Protein AF-A0AAW0NBJ7-F1 (afdb_monomer_lite)

pLDDT: mean 76.73, std 24.18, range [29.16, 98.75]

Radius of gyration: 29.72 Å; chains: 1; bounding box: 75×83×68 Å

InterPro domains:
  IPR009060 UBA-like superfamily [SSF46934] (3-45)
  IPR015940 Ubiquitin-associated domain [PF00627] (4-41)
  IPR015940 Ubiquitin-associated domain [PS50030] (2-44)
  IPR015940 Ubiquitin-associated domain [SM00165] (5-43)
  IPR033382 Ubiquitin-specific peptidase 24, UBA domain [cd14286] (6-42)

Sequence (312 aa):
METEEEQHITTLLCMGFPDPDVIRKALRLAKNDINEAVALLTNESPGLGYGYEPMESGPAPNPNQSGDGENSGRSGGTGGFDPPPAYHDVVDSERNNDENGNCSGGSMEFPTTNLYELESRVFTDHWSIPYKREESLGKCLIASTCLARHGLADADENCKRFMDRCMPEAFKKLLTSSAVHKWGTEIHEGIYNMLMLLVELVAERVKQDPVPVNLMAVLTMAFNPDNEYHFKNRMKSCQRNWAEVFGEEANMFAVSPSNTYQKEPHGWLVDLVNRFGELGGLSAIQAKLNGEKLRLLVCLLWSSLLGSVPNT

Foldseek 3Di:
DDDLLNVLLVVVVVVPPPDSVLLSVLCVVVVNDSVSSVVVVPPDDDDDDPDDDDDDDDDDDDDDDDDDDDDDDDDDDDDDDDDPDDPVVVPVVPPDPDVDDDPPDDPLDAPLVLLVVLCVQLPDPNHDHDQACPHSLNSLLVSLLSCLLVVNQVVHPSSVCCLQPRVLSRLCCCWAPPCLLVDDPVVLVSNLVSLLSLLSNQLSNLLDPPHSVSSVVSVLSSLQCPTPSNVNCQQDAAPDDCCVVQPDPVRAQDFFDPDPPDNGRSRSSSNSRRSSVSSVSVVSVVVVVVPPPPVPVVVVSCVNRDPDDPDD

Structure (mmCIF, N/CA/C/O backbone):
data_AF-A0AAW0NBJ7-F1
#
_entry.id   AF-A0AAW0NBJ7-F1
#
loop_
_atom_site.group_PDB
_atom_site.id
_atom_site.type_symbol
_atom_site.label_atom_id
_atom_site.label_alt_id
_atom_site.label_comp_id
_atom_site.label_asym_id
_atom_site.label_entity_id
_atom_site.label_seq_id
_atom_site.pdbx_PDB_ins_code
_atom_site.Cartn_x
_atom_site.Cartn_y
_atom_site.Cartn_z
_atom_site.occupancy
_atom_site.B_iso_or_equiv
_atom_site.auth_seq_id
_atom_site.auth_comp_id
_atom_site.auth_asym_id
_atom_site.auth_atom_id
_atom_site.pdbx_PDB_model_num
ATOM 1 N N . MET A 1 1 ? -45.568 18.706 -22.288 1.00 47.38 1 MET A N 1
ATOM 2 C CA . MET A 1 1 ? -44.453 18.298 -23.160 1.00 47.38 1 MET A CA 1
ATOM 3 C C . MET A 1 1 ? -43.406 19.356 -22.888 1.00 47.38 1 MET A C 1
ATOM 5 O O . MET A 1 1 ? -43.591 20.467 -23.362 1.00 47.38 1 MET A O 1
ATOM 9 N N . GLU A 1 2 ? -42.494 19.092 -21.950 1.00 53.12 2 GLU A N 1
ATOM 10 C CA . GLU A 1 2 ? -41.469 20.076 -21.558 1.00 53.12 2 GLU A CA 1
ATOM 11 C C . GLU A 1 2 ? -40.594 20.368 -22.772 1.00 53.12 2 GLU A C 1
ATOM 13 O O . GLU A 1 2 ? -40.219 19.449 -23.507 1.00 53.12 2 GLU A O 1
ATOM 18 N N . THR A 1 3 ? -40.350 21.647 -23.034 1.00 73.25 3 THR A N 1
ATOM 19 C CA . THR A 1 3 ? -39.504 22.067 -24.151 1.00 73.25 3 THR A CA 1
ATOM 20 C C . THR A 1 3 ? -38.038 21.799 -23.803 1.00 73.25 3 THR A C 1
ATOM 22 O O . THR A 1 3 ? -37.659 21.788 -22.634 1.00 73.25 3 THR A O 1
ATOM 25 N N . GLU A 1 4 ? -37.185 21.580 -24.807 1.00 76.00 4 GLU A N 1
ATOM 26 C CA . GLU A 1 4 ? -35.741 21.357 -24.591 1.00 76.00 4 GLU A CA 1
ATOM 27 C C . GLU A 1 4 ? -35.096 22.494 -23.767 1.00 76.00 4 GLU A C 1
ATOM 29 O O . GLU A 1 4 ? -34.202 22.254 -22.960 1.00 76.00 4 GLU A O 1
ATOM 34 N N . GLU A 1 5 ? -35.617 23.720 -23.893 1.00 78.06 5 GLU A N 1
ATOM 35 C CA . GLU A 1 5 ? -35.228 24.887 -23.090 1.00 78.06 5 GLU A CA 1
ATOM 36 C C . GLU A 1 5 ? -35.503 24.683 -21.582 1.00 78.06 5 GLU A C 1
ATOM 38 O O . GLU A 1 5 ? -34.643 24.978 -20.755 1.00 78.06 5 GLU A O 1
ATOM 43 N N . GLU A 1 6 ? -36.649 24.111 -21.194 1.00 83.06 6 GLU A N 1
ATOM 44 C CA . GLU A 1 6 ? -36.995 23.842 -19.784 1.00 83.06 6 GLU A CA 1
ATOM 45 C C . GLU A 1 6 ? -36.104 22.763 -19.147 1.00 83.06 6 GLU A C 1
ATOM 47 O O . GLU A 1 6 ? -35.734 22.864 -17.970 1.00 83.06 6 GLU A O 1
ATOM 52 N N . GLN A 1 7 ? -35.682 21.770 -19.935 1.00 84.44 7 GLN A N 1
ATOM 53 C CA . GLN A 1 7 ? -34.727 20.751 -19.484 1.00 84.44 7 GLN A CA 1
ATOM 54 C C . GLN A 1 7 ? -33.338 21.352 -19.239 1.00 84.44 7 GLN A C 1
ATOM 56 O O . GLN A 1 7 ? -32.670 21.009 -18.257 1.00 84.44 7 GLN A O 1
ATOM 61 N N . HIS A 1 8 ? -32.904 22.283 -20.090 1.00 88.50 8 HIS A N 1
ATOM 62 C CA . HIS A 1 8 ? -31.629 22.982 -19.923 1.00 88.50 8 HIS A CA 1
ATOM 63 C C . HIS A 1 8 ? -31.649 23.947 -18.735 1.00 88.50 8 HIS A C 1
ATOM 65 O O . HIS A 1 8 ? -30.682 23.985 -17.974 1.00 88.50 8 HIS A O 1
ATOM 71 N N . ILE A 1 9 ? -32.765 24.645 -18.497 1.00 87.69 9 ILE A N 1
ATOM 72 C CA . ILE A 1 9 ? -32.935 25.494 -17.307 1.00 87.69 9 ILE A CA 1
ATOM 73 C C . ILE A 1 9 ? -32.819 24.659 -16.028 1.00 87.69 9 ILE A C 1
ATOM 75 O O . ILE A 1 9 ? -32.053 25.014 -15.136 1.00 87.69 9 ILE A O 1
ATOM 79 N N . THR A 1 10 ? -33.527 23.528 -15.952 1.00 86.69 10 THR A N 1
ATOM 80 C CA . THR A 1 10 ? -33.463 22.622 -14.791 1.00 86.69 10 THR A CA 1
ATOM 81 C C . THR A 1 10 ? -32.042 22.112 -14.558 1.00 86.69 10 THR A C 1
ATOM 83 O O . THR A 1 10 ? -31.554 22.112 -13.431 1.00 86.69 10 THR A O 1
ATOM 86 N N . THR A 1 11 ? -31.345 21.742 -15.634 1.00 89.25 11 THR A N 1
ATOM 87 C CA . THR A 1 11 ? -29.958 21.268 -15.566 1.00 89.25 11 THR A CA 1
ATOM 88 C C . THR A 1 11 ? -29.018 22.345 -15.015 1.00 89.25 11 THR A C 1
ATOM 90 O O . THR A 1 11 ? -28.197 22.053 -14.150 1.00 89.25 11 THR A O 1
ATOM 93 N N . LEU A 1 12 ? -29.168 23.600 -15.452 1.00 88.38 12 LEU A N 1
ATOM 94 C CA . LEU A 1 12 ? -28.350 24.724 -14.983 1.00 88.38 12 LEU A CA 1
ATOM 95 C C . LEU A 1 12 ? -28.671 25.126 -13.534 1.00 88.38 12 LEU A C 1
ATOM 97 O O . LEU A 1 12 ? -27.755 25.436 -12.774 1.00 88.38 12 LEU A O 1
ATOM 101 N N . LEU A 1 13 ? -29.933 25.029 -13.105 1.00 87.06 13 LEU A N 1
ATOM 102 C CA . LEU A 1 13 ? -30.301 25.179 -11.691 1.00 87.06 13 LEU A CA 1
ATOM 103 C C . LEU A 1 13 ? -29.622 24.101 -10.827 1.00 87.06 13 LEU A C 1
ATOM 105 O O . LEU A 1 13 ? -29.072 24.408 -9.772 1.00 87.06 13 LEU A O 1
ATOM 109 N N . CYS A 1 14 ? -29.587 22.847 -11.296 1.00 85.19 14 CYS A N 1
ATOM 110 C CA . CYS A 1 14 ? -28.886 21.754 -10.611 1.00 85.19 14 CYS A CA 1
ATOM 111 C C . CYS A 1 14 ? -27.357 21.928 -10.576 1.00 85.19 14 CYS A C 1
ATOM 113 O O . CYS A 1 14 ? -26.715 21.385 -9.681 1.00 85.19 14 CYS A O 1
ATOM 115 N N . MET A 1 15 ? -26.773 22.686 -11.511 1.00 85.12 15 MET A N 1
ATOM 116 C CA . MET A 1 15 ? -25.346 23.043 -11.504 1.00 85.12 15 MET A CA 1
ATOM 117 C C . MET A 1 15 ? -25.007 24.169 -10.512 1.00 85.12 15 MET A C 1
ATOM 119 O O . MET A 1 15 ? -23.829 24.438 -10.290 1.00 85.12 15 MET A O 1
ATOM 123 N N . GLY A 1 16 ? -26.010 24.798 -9.889 1.00 81.69 16 GLY A N 1
ATOM 124 C CA . GLY A 1 16 ? -25.819 25.794 -8.832 1.00 81.69 16 GLY A CA 1
ATOM 125 C C . GLY A 1 16 ? -26.006 27.249 -9.264 1.00 81.69 16 GLY A C 1
ATOM 126 O O . GLY A 1 16 ? -25.749 28.143 -8.461 1.00 81.69 16 GLY A O 1
ATOM 127 N N . PHE A 1 17 ? -26.480 27.516 -10.486 1.00 86.12 17 PHE A N 1
ATOM 128 C CA . PHE A 1 17 ? -26.897 28.865 -10.879 1.00 86.12 17 PHE A CA 1
ATOM 129 C C . PHE A 1 17 ? -28.253 29.178 -10.222 1.00 86.12 17 PHE A C 1
ATOM 131 O O . PHE A 1 17 ? -29.218 28.468 -10.492 1.00 86.12 17 PHE A O 1
ATOM 138 N N . PRO A 1 18 ? -28.367 30.196 -9.348 1.00 75.50 18 PRO A N 1
ATOM 139 C CA . PRO A 1 18 ? -29.548 30.346 -8.495 1.00 75.50 18 PRO A CA 1
ATOM 140 C C . PRO A 1 18 ? -30.731 31.043 -9.182 1.00 75.50 18 PRO A C 1
ATOM 142 O O . PRO A 1 18 ? -31.856 30.935 -8.696 1.00 75.50 18 PRO A O 1
ATOM 145 N N . ASP A 1 19 ? -30.495 31.767 -10.283 1.00 86.94 19 ASP A N 1
ATOM 146 C CA . ASP A 1 19 ? -31.501 32.636 -10.900 1.00 86.94 19 ASP A CA 1
ATOM 147 C C . ASP A 1 19 ? -32.000 32.098 -12.263 1.00 86.94 19 ASP A C 1
ATOM 149 O O . ASP A 1 19 ? -31.273 32.153 -13.264 1.00 86.94 19 ASP A O 1
ATOM 153 N N . PRO A 1 20 ? -33.256 31.616 -12.346 1.00 85.06 20 PRO A N 1
ATOM 154 C CA . PRO A 1 20 ? -33.834 31.092 -13.581 1.00 85.06 20 PRO A CA 1
ATOM 155 C C . PRO A 1 20 ? -34.049 32.158 -14.670 1.00 85.06 20 PRO A C 1
ATOM 157 O O . PRO A 1 20 ? -34.097 31.808 -15.853 1.00 85.06 20 PRO A O 1
ATOM 160 N N . ASP A 1 21 ? -34.171 33.443 -14.323 1.00 87.31 21 ASP A N 1
ATOM 161 C CA . ASP A 1 21 ? -34.314 34.525 -15.303 1.00 87.31 21 ASP A CA 1
ATOM 162 C C . ASP A 1 21 ? -32.978 34.820 -16.000 1.00 87.31 21 ASP A C 1
ATOM 164 O O . ASP A 1 21 ? -32.936 34.998 -17.225 1.00 87.31 21 ASP A O 1
ATOM 168 N N . VAL A 1 22 ? -31.873 34.776 -15.249 1.00 86.31 22 VAL A N 1
ATOM 169 C CA . VAL A 1 22 ? -30.511 34.918 -15.791 1.00 86.31 22 VAL A CA 1
ATOM 170 C C . VAL A 1 22 ? -30.150 33.709 -16.657 1.00 86.31 22 VAL A C 1
ATOM 172 O O . VAL A 1 22 ? -29.653 33.882 -17.772 1.00 86.31 22 VAL A O 1
ATOM 175 N N . ILE A 1 23 ? -30.496 32.496 -16.214 1.00 88.75 23 ILE A N 1
ATOM 176 C CA . ILE A 1 23 ? -30.305 31.259 -16.987 1.00 88.75 23 ILE A CA 1
ATOM 177 C C . ILE A 1 23 ? -31.058 31.317 -18.322 1.00 88.75 23 ILE A C 1
ATOM 179 O O . ILE A 1 23 ? -30.479 31.021 -19.369 1.00 88.75 23 ILE A O 1
ATOM 183 N N . ARG A 1 24 ? -32.324 31.761 -18.327 1.00 88.62 24 ARG A N 1
ATOM 184 C CA . ARG A 1 24 ? -33.096 31.922 -19.574 1.00 88.62 24 ARG A CA 1
ATOM 185 C C . ARG A 1 24 ? -32.473 32.946 -20.513 1.00 88.62 24 ARG A C 1
ATOM 187 O O . ARG A 1 24 ? -32.455 32.744 -21.727 1.00 88.62 24 ARG A O 1
ATOM 194 N N . LYS A 1 25 ? -31.942 34.047 -19.979 1.00 87.06 25 LYS A N 1
ATOM 195 C CA . LYS A 1 25 ? -31.244 35.054 -20.786 1.00 87.06 25 LYS A CA 1
ATOM 196 C C . LYS A 1 25 ? -29.949 34.493 -21.386 1.00 87.06 25 LYS A C 1
ATOM 198 O O . LYS A 1 25 ? -29.709 34.706 -22.574 1.00 87.06 25 LYS A O 1
ATOM 203 N N . ALA A 1 26 ? -29.162 33.751 -20.608 1.00 86.94 26 ALA A N 1
ATOM 204 C CA . ALA A 1 26 ? -27.930 33.114 -21.069 1.00 86.94 26 ALA A CA 1
ATOM 205 C C . ALA A 1 26 ? -28.199 32.050 -22.143 1.00 86.94 26 ALA A C 1
ATOM 207 O O . ALA A 1 26 ? -27.562 32.084 -23.191 1.00 86.94 26 ALA A O 1
ATOM 208 N N . LEU A 1 27 ? -29.203 31.186 -21.955 1.00 88.62 27 LEU A N 1
ATOM 209 C CA . LEU A 1 27 ? -29.608 30.188 -22.954 1.00 88.62 27 LEU A CA 1
ATOM 210 C C . LEU A 1 27 ? -30.101 30.831 -24.255 1.00 88.62 27 LEU A C 1
ATOM 212 O O . LEU A 1 27 ? -29.773 30.352 -25.339 1.00 88.62 27 LEU A O 1
ATOM 216 N N . ARG A 1 28 ? -30.822 31.956 -24.185 1.00 87.38 28 ARG A N 1
ATOM 217 C CA . ARG A 1 28 ? -31.215 32.706 -25.391 1.00 87.38 28 ARG A CA 1
ATOM 218 C C . ARG A 1 28 ? -30.016 33.270 -26.150 1.00 87.38 28 ARG A C 1
ATOM 220 O O . ARG A 1 28 ? -30.012 33.230 -27.378 1.00 87.38 28 ARG A O 1
ATOM 227 N N . LEU A 1 29 ? -29.012 33.790 -25.441 1.00 84.56 29 LEU A N 1
ATOM 228 C CA . LEU A 1 29 ? -27.783 34.311 -26.050 1.00 84.56 29 LEU A CA 1
ATOM 229 C C . LEU A 1 29 ? -26.914 33.186 -26.633 1.00 84.56 29 LEU A C 1
ATOM 231 O O . LEU A 1 29 ? -26.384 33.337 -27.730 1.00 84.56 29 LEU A O 1
ATOM 235 N N . ALA A 1 30 ? -26.864 32.045 -25.948 1.00 85.88 30 ALA A N 1
ATOM 236 C CA . ALA A 1 30 ? -26.160 30.829 -26.348 1.00 85.88 30 ALA A CA 1
ATOM 237 C C . ALA A 1 30 ? -26.929 29.959 -27.364 1.00 85.88 30 ALA A C 1
ATOM 239 O O . ALA A 1 30 ? -26.523 28.838 -27.646 1.00 85.88 30 ALA A O 1
ATOM 240 N N . LYS A 1 31 ? -28.066 30.431 -27.903 1.00 86.81 31 LYS A N 1
ATOM 241 C CA . LYS A 1 31 ? -28.922 29.681 -28.850 1.00 86.81 31 LYS A CA 1
ATOM 242 C C . LYS A 1 31 ? -29.277 28.263 -28.369 1.00 86.81 31 LYS A C 1
ATOM 244 O O . LYS A 1 31 ? -29.335 27.331 -29.167 1.00 86.81 31 LYS A O 1
ATOM 249 N N . ASN A 1 32 ? -29.565 28.137 -27.077 1.00 84.50 32 ASN A N 1
ATOM 250 C CA . ASN A 1 32 ? -29.898 26.896 -26.382 1.00 84.50 32 ASN A CA 1
ATOM 251 C C . ASN A 1 32 ? -28.740 25.878 -26.253 1.00 84.50 32 ASN A C 1
ATOM 253 O O . ASN A 1 32 ? -28.998 24.718 -25.951 1.00 84.50 32 ASN A O 1
ATOM 257 N N . ASP A 1 33 ? -27.476 26.288 -26.432 1.00 88.62 33 ASP A N 1
ATOM 258 C CA . ASP A 1 33 ? -26.305 25.467 -26.083 1.00 88.62 33 ASP A CA 1
ATOM 259 C C . ASP A 1 33 ? -25.964 25.618 -24.590 1.00 88.62 33 ASP A C 1
ATOM 261 O O . ASP A 1 33 ? -25.667 26.714 -24.105 1.00 88.62 33 ASP A O 1
ATOM 265 N N . ILE A 1 34 ? -25.998 24.508 -23.846 1.00 87.94 34 ILE A N 1
ATOM 266 C CA . ILE A 1 34 ? -25.714 24.492 -22.404 1.00 87.94 34 ILE A CA 1
ATOM 267 C C . ILE A 1 34 ? -24.274 24.931 -22.115 1.00 87.94 34 ILE A C 1
ATOM 269 O O . ILE A 1 34 ? -24.056 25.681 -21.169 1.00 87.94 34 ILE A O 1
ATOM 273 N N . ASN A 1 35 ? -23.285 24.494 -22.899 1.00 88.62 35 ASN A N 1
ATOM 274 C CA . ASN A 1 35 ? -21.875 24.758 -22.591 1.00 88.62 35 ASN A CA 1
ATOM 275 C C . ASN A 1 35 ? -21.540 26.241 -22.771 1.00 88.62 35 ASN A C 1
ATOM 277 O O . ASN A 1 35 ? -20.814 26.825 -21.966 1.00 88.62 35 ASN A O 1
ATOM 281 N N . GLU A 1 36 ? -22.105 26.859 -23.807 1.00 86.94 36 GLU A N 1
ATOM 282 C CA . GLU A 1 36 ? -21.939 28.286 -24.071 1.00 86.94 36 GLU A CA 1
ATOM 283 C C . GLU A 1 36 ? -22.745 29.135 -23.072 1.00 86.94 36 GLU A C 1
ATOM 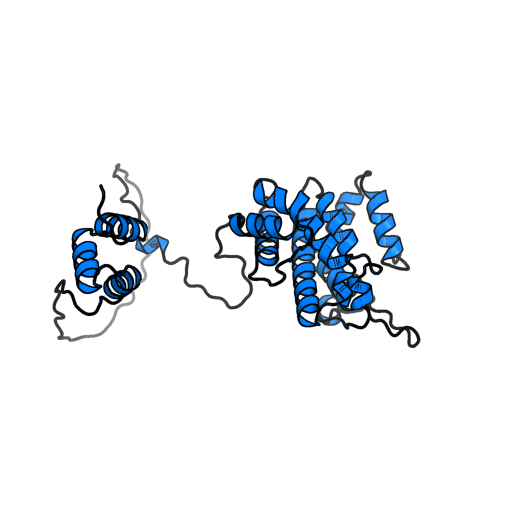285 O O . GLU A 1 36 ? -22.255 30.165 -22.608 1.00 86.94 36 GLU A O 1
ATOM 290 N N . ALA A 1 37 ? -23.918 28.664 -22.630 1.00 86.00 37 ALA A N 1
ATOM 291 C CA . ALA A 1 37 ? -24.667 29.296 -21.543 1.00 86.00 37 ALA A CA 1
ATOM 292 C C . ALA A 1 37 ? -23.909 29.244 -20.206 1.00 86.00 37 ALA A C 1
ATOM 294 O O . ALA A 1 37 ? -23.844 30.260 -19.520 1.00 86.00 37 ALA A O 1
ATOM 295 N N . VAL A 1 38 ? -23.287 28.110 -19.857 1.00 85.25 38 VAL A N 1
ATOM 296 C CA . VAL A 1 38 ? -22.408 28.007 -18.677 1.00 85.25 38 VAL A CA 1
ATOM 297 C C . VAL A 1 38 ? -21.256 28.993 -18.804 1.00 85.25 38 VAL A C 1
ATOM 299 O O . VAL A 1 38 ? -21.034 29.761 -17.876 1.00 85.25 38 VAL A O 1
ATOM 302 N N . ALA A 1 39 ? -20.579 29.043 -19.956 1.00 85.31 39 ALA A N 1
ATOM 303 C CA . ALA A 1 39 ? -19.477 29.976 -20.174 1.00 85.31 39 ALA A CA 1
ATOM 304 C C . ALA A 1 39 ? -19.907 31.436 -19.958 1.00 85.31 39 ALA A C 1
ATOM 306 O O . ALA A 1 39 ? -19.199 32.174 -19.278 1.00 85.31 39 ALA A O 1
ATOM 307 N N . LEU A 1 40 ? -21.079 31.838 -20.466 1.00 83.19 40 LEU A N 1
ATOM 308 C CA . LEU A 1 40 ? -21.645 33.177 -20.254 1.00 83.19 40 LEU A CA 1
ATOM 309 C C . LEU A 1 40 ? -21.988 33.445 -18.784 1.00 83.19 40 LEU A C 1
ATOM 311 O O . LEU A 1 40 ? -21.670 34.516 -18.278 1.00 83.19 40 LEU A O 1
ATOM 315 N N . LEU A 1 41 ? -22.587 32.471 -18.097 1.00 83.69 41 LEU A N 1
ATOM 316 C CA . LEU A 1 41 ? -22.933 32.572 -16.677 1.00 83.69 41 LEU A CA 1
ATOM 317 C C . LEU A 1 41 ? -21.692 32.584 -15.767 1.00 83.69 41 LEU A C 1
ATOM 319 O O . LEU A 1 41 ? -21.755 33.110 -14.661 1.00 83.69 41 LEU A O 1
ATOM 323 N N . THR A 1 42 ? -20.566 32.022 -16.222 1.00 81.62 42 THR A N 1
ATOM 324 C CA . THR A 1 42 ? -19.298 31.990 -15.472 1.00 81.62 42 THR A CA 1
ATOM 325 C C . THR A 1 42 ? -18.324 33.116 -15.830 1.00 81.62 42 THR A C 1
ATOM 327 O O . THR A 1 42 ? -17.437 33.403 -15.032 1.00 81.62 42 THR A O 1
ATOM 330 N N . ASN A 1 43 ? -18.459 33.758 -17.000 1.00 65.62 43 ASN A N 1
ATOM 331 C CA . ASN A 1 43 ? -17.576 34.852 -17.444 1.00 65.62 43 ASN A CA 1
ATOM 332 C C . ASN A 1 43 ? -18.090 36.264 -17.107 1.00 65.62 43 ASN A C 1
ATOM 334 O O . ASN A 1 43 ? -17.459 37.247 -17.499 1.00 65.62 43 ASN A O 1
ATOM 338 N N . GLU A 1 44 ? -19.175 36.401 -16.345 1.00 49.22 44 GLU A N 1
ATOM 339 C CA . GLU A 1 44 ? -19.444 37.639 -15.607 1.00 49.22 44 GLU A CA 1
ATOM 340 C C . GLU A 1 44 ? -18.598 37.602 -14.319 1.00 49.22 44 GLU A C 1
ATOM 342 O O . GLU A 1 44 ? -18.870 36.857 -13.385 1.00 49.22 44 GLU A O 1
ATOM 347 N N . SER A 1 45 ? -17.515 38.370 -14.199 1.00 36.66 45 SER A N 1
ATOM 348 C CA . SER A 1 45 ? -17.657 39.739 -13.700 1.00 36.66 45 SER A CA 1
ATOM 349 C C . SER A 1 45 ? -16.416 40.588 -13.988 1.00 36.66 45 SER A C 1
ATOM 351 O O . SER A 1 45 ? -15.318 40.288 -13.517 1.00 36.66 45 SER A O 1
ATOM 353 N N . PRO A 1 46 ? -16.616 41.742 -14.634 1.00 37.94 46 PRO A N 1
ATOM 354 C CA . PRO A 1 46 ? -16.232 42.977 -13.967 1.00 37.94 46 PRO A CA 1
ATOM 355 C C . PRO A 1 46 ? -17.377 43.998 -14.031 1.00 37.94 46 PRO A C 1
ATOM 357 O O . PRO A 1 46 ? -17.695 44.518 -15.094 1.00 37.94 46 PRO A O 1
ATOM 360 N N . GLY A 1 47 ? -17.956 44.339 -12.876 1.00 36.53 47 GLY A N 1
ATOM 361 C CA . GLY A 1 47 ? -18.665 45.614 -12.709 1.00 36.53 47 GLY A CA 1
ATOM 362 C C . GLY A 1 47 ? -20.190 45.609 -12.866 1.00 36.53 47 GLY A C 1
ATOM 363 O O . GLY A 1 47 ? -20.731 46.265 -13.749 1.00 36.53 47 GLY A O 1
ATOM 364 N N . LEU A 1 48 ? -20.889 45.002 -11.907 1.00 36.41 48 LEU A N 1
ATOM 365 C CA . LEU A 1 48 ? -22.114 45.561 -11.320 1.00 36.41 48 LEU A CA 1
ATOM 366 C C . LEU A 1 48 ? -21.772 45.727 -9.827 1.00 36.41 48 LEU A C 1
ATOM 368 O O . LEU A 1 48 ? -21.602 44.753 -9.113 1.00 36.41 48 LEU A O 1
ATOM 372 N N . GLY A 1 49 ? -21.436 46.913 -9.328 1.00 32.62 49 GLY A N 1
ATOM 373 C CA . GLY A 1 49 ? -22.330 48.061 -9.322 1.00 32.62 49 GLY A CA 1
ATOM 374 C C . GLY A 1 49 ? -23.168 48.148 -8.037 1.00 32.62 49 GLY A C 1
ATOM 375 O O . GLY A 1 49 ? -24.243 48.727 -8.087 1.00 32.62 49 GLY A O 1
ATOM 376 N N . TYR A 1 50 ? -22.713 47.608 -6.896 1.00 33.06 50 TYR A N 1
ATOM 377 C CA . TYR A 1 50 ? -23.112 48.146 -5.589 1.00 33.06 50 TYR A CA 1
ATOM 378 C C . TYR A 1 50 ? -22.081 49.194 -5.175 1.00 33.06 50 TYR A C 1
ATOM 380 O O . TYR A 1 50 ? -20.951 48.879 -4.810 1.00 33.06 50 TYR A O 1
ATOM 388 N N . GLY A 1 51 ? -22.464 50.458 -5.348 1.00 37.66 51 GLY A N 1
ATOM 389 C CA . GLY A 1 51 ? -21.624 51.613 -5.077 1.00 37.66 51 GLY A CA 1
ATOM 390 C C . GLY A 1 51 ? -21.352 51.798 -3.589 1.00 37.66 51 GLY A C 1
ATOM 391 O O . GLY A 1 51 ? -22.277 51.912 -2.790 1.00 37.66 51 GLY A O 1
ATOM 392 N N . TYR A 1 52 ? -20.072 51.914 -3.257 1.00 33.53 52 TYR A N 1
ATOM 393 C CA . TYR A 1 52 ? -19.596 52.782 -2.189 1.00 33.53 52 TYR A CA 1
ATOM 394 C C . TYR A 1 52 ? -18.381 53.528 -2.746 1.00 33.53 52 TYR A C 1
ATOM 396 O O . TYR A 1 52 ? -17.392 52.911 -3.141 1.00 33.53 52 TYR A O 1
ATOM 404 N N . GLU A 1 53 ? -18.504 54.849 -2.879 1.00 33.00 53 GLU A N 1
ATOM 405 C CA . GLU A 1 53 ? -17.432 55.719 -3.368 1.00 33.00 53 GLU A CA 1
ATOM 406 C C . GLU A 1 53 ? -16.235 55.725 -2.397 1.00 33.00 53 GLU A C 1
ATOM 408 O O . GLU A 1 53 ? -16.440 55.777 -1.180 1.00 33.00 53 GLU A O 1
ATOM 413 N N . PRO A 1 54 ? -14.985 55.728 -2.895 1.00 36.62 54 PRO A N 1
ATOM 414 C CA . PRO A 1 54 ? -13.810 55.921 -2.061 1.00 36.62 54 PRO A CA 1
ATOM 415 C C . PRO A 1 54 ? -13.549 57.422 -1.883 1.00 36.62 54 PRO A C 1
ATOM 417 O O . PRO A 1 54 ? -13.200 58.123 -2.832 1.00 36.62 54 PRO A O 1
ATOM 420 N N . MET A 1 55 ? -13.701 57.924 -0.658 1.00 42.12 55 MET A N 1
ATOM 421 C CA . MET A 1 55 ? -13.285 59.281 -0.309 1.00 42.12 55 MET A CA 1
ATOM 422 C C . MET A 1 55 ? -11.819 59.253 0.144 1.00 42.12 55 MET A C 1
ATOM 424 O O . MET A 1 55 ? -11.491 58.770 1.225 1.00 42.12 55 MET A O 1
ATOM 428 N N . GLU A 1 56 ? -10.932 59.752 -0.711 1.00 36.94 56 GLU A N 1
ATOM 429 C CA . GLU A 1 56 ? -9.532 60.032 -0.400 1.00 36.94 56 GLU A CA 1
ATOM 430 C C . GLU A 1 56 ? -9.415 61.450 0.180 1.00 36.94 56 GLU A C 1
ATOM 432 O O . GLU A 1 56 ? -9.906 62.394 -0.438 1.00 36.94 56 GLU A O 1
ATOM 437 N N . SER A 1 57 ? -8.778 61.605 1.350 1.00 33.34 57 SER A N 1
ATOM 438 C CA . SER A 1 57 ? -7.930 62.750 1.761 1.00 33.34 57 SER A CA 1
ATOM 439 C C . SER A 1 57 ? -7.517 62.606 3.238 1.00 33.34 57 SER A C 1
ATOM 441 O O . SER A 1 57 ? -8.370 62.416 4.098 1.00 33.34 57 SER A O 1
ATOM 443 N N . GLY A 1 58 ? -6.206 62.683 3.525 1.00 31.75 58 GLY A N 1
ATOM 444 C CA . GLY A 1 58 ? -5.588 62.583 4.869 1.00 31.75 58 GLY A CA 1
ATOM 445 C C . GLY A 1 58 ? -5.872 63.779 5.809 1.00 31.75 58 GLY A C 1
ATOM 446 O O . GLY A 1 58 ? -6.862 64.470 5.583 1.00 31.75 58 GLY A O 1
ATOM 447 N N . PRO A 1 59 ? -5.029 64.113 6.825 1.00 42.34 59 PRO A N 1
ATOM 448 C CA . PRO A 1 59 ? -3.675 63.625 7.141 1.00 42.34 59 PRO A CA 1
ATOM 449 C C . PRO A 1 59 ? -3.444 63.207 8.626 1.00 42.34 59 PRO A C 1
ATOM 451 O O . PRO A 1 59 ? -4.313 63.332 9.483 1.00 42.34 59 PRO A O 1
ATOM 454 N N . ALA A 1 60 ? -2.226 62.727 8.921 1.00 36.84 60 ALA A N 1
ATOM 455 C CA . ALA A 1 60 ? -1.693 62.410 10.259 1.00 36.84 60 ALA A CA 1
ATOM 456 C C . ALA A 1 60 ? -1.663 63.631 11.224 1.00 36.84 60 ALA A C 1
ATOM 458 O O . ALA A 1 60 ? -1.699 64.769 10.749 1.00 36.84 60 ALA A O 1
ATOM 459 N N . PRO A 1 61 ? -1.523 63.436 12.560 1.00 39.50 61 PRO A N 1
ATOM 460 C CA . PRO A 1 61 ? -0.175 63.297 13.129 1.00 39.50 61 PRO A CA 1
ATOM 461 C C . PRO A 1 61 ? -0.007 62.323 14.326 1.00 39.50 61 PRO A C 1
ATOM 463 O O . PRO A 1 61 ? -0.927 61.969 15.050 1.00 39.50 61 PRO A O 1
ATOM 466 N N . ASN A 1 62 ? 1.264 61.951 14.469 1.00 33.53 62 ASN A N 1
ATOM 467 C CA . ASN A 1 62 ? 2.054 61.244 15.494 1.00 33.53 62 ASN A CA 1
ATOM 468 C C . ASN A 1 62 ? 1.854 61.735 16.970 1.00 33.53 62 ASN A C 1
ATOM 470 O O . ASN A 1 62 ? 1.206 62.759 17.167 1.00 33.53 62 ASN A O 1
ATOM 474 N N . PRO A 1 63 ? 2.655 61.281 17.967 1.00 50.53 63 PRO A N 1
ATOM 475 C CA . PRO A 1 63 ? 2.738 59.999 18.694 1.00 50.53 63 PRO A CA 1
ATOM 476 C C . PRO A 1 63 ? 2.546 60.188 20.236 1.00 50.53 63 PRO A C 1
ATOM 478 O O . PRO A 1 63 ? 2.201 61.275 20.685 1.00 50.53 63 PRO A O 1
ATOM 481 N N . ASN A 1 64 ? 2.895 59.164 21.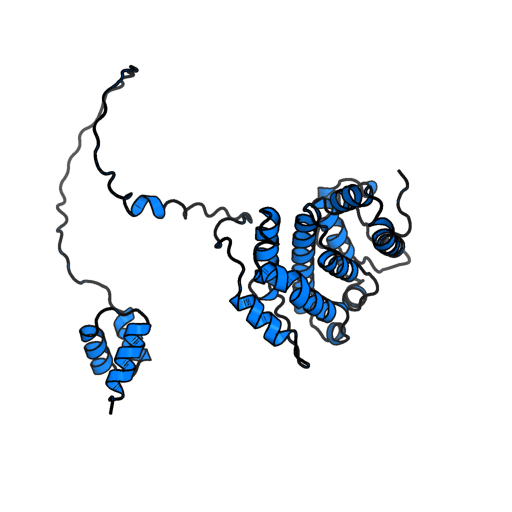035 1.00 29.16 64 ASN A N 1
ATOM 482 C CA . ASN A 1 64 ? 2.999 59.087 22.514 1.00 29.16 64 ASN A CA 1
ATOM 483 C C . ASN A 1 64 ? 1.728 58.684 23.281 1.00 29.16 64 ASN A C 1
ATOM 485 O O . ASN A 1 64 ? 0.854 59.512 23.495 1.00 29.16 64 ASN A O 1
ATOM 489 N N . GLN A 1 65 ? 1.728 57.494 23.893 1.00 36.94 65 GLN A N 1
ATOM 490 C CA . GLN A 1 65 ? 2.027 57.357 25.330 1.00 36.94 65 GLN A CA 1
ATOM 491 C C . GLN A 1 65 ? 1.983 55.894 25.784 1.00 36.94 65 GLN A C 1
ATOM 493 O O . GLN A 1 65 ? 1.047 55.153 25.505 1.00 36.94 65 GLN A O 1
ATOM 498 N N . SER A 1 66 ? 3.037 55.523 26.503 1.00 33.19 66 SER A N 1
ATOM 499 C CA . SER A 1 66 ? 3.163 54.357 27.368 1.00 33.19 66 SER A CA 1
ATOM 500 C C . SER A 1 66 ? 2.109 54.363 28.479 1.00 33.19 66 SER A C 1
ATOM 502 O O . SER A 1 66 ? 1.726 55.434 28.950 1.00 33.19 66 SER A O 1
ATOM 504 N N . GLY A 1 67 ? 1.732 53.187 28.980 1.00 34.97 67 GLY A N 1
ATOM 505 C CA . GLY A 1 67 ? 0.980 53.093 30.228 1.00 34.97 67 GLY A CA 1
ATOM 506 C C . GLY A 1 67 ? 0.530 51.679 30.560 1.00 34.97 67 GLY A C 1
ATOM 507 O O . GLY A 1 67 ? -0.518 51.243 30.098 1.00 34.97 67 GLY A O 1
ATOM 508 N N . ASP A 1 68 ? 1.333 51.004 31.378 1.00 32.34 68 ASP A N 1
ATOM 509 C CA . ASP A 1 68 ? 0.961 49.833 32.171 1.00 32.34 68 ASP A CA 1
ATOM 510 C C . ASP A 1 68 ? -0.304 50.085 33.007 1.00 32.34 68 ASP A C 1
ATOM 512 O O . ASP A 1 68 ? -0.563 51.207 33.449 1.00 32.34 68 ASP A O 1
ATOM 516 N N . GLY A 1 69 ? -1.057 49.024 33.299 1.00 34.66 69 GLY A N 1
ATOM 517 C CA . GLY A 1 69 ? -2.170 49.115 34.238 1.00 34.66 69 GLY A CA 1
ATOM 518 C C . GLY A 1 69 ? -2.972 47.832 34.375 1.00 34.66 69 GLY A C 1
ATOM 519 O O . GLY A 1 69 ? -4.055 47.703 33.812 1.00 34.66 69 GLY A O 1
ATOM 520 N N . GLU A 1 70 ? -2.452 46.900 35.171 1.00 31.88 70 GLU A N 1
ATOM 521 C CA . GLU A 1 70 ? -3.250 45.891 35.867 1.00 31.88 70 GLU A CA 1
ATOM 522 C C . GLU A 1 70 ? -4.412 46.568 36.620 1.00 31.88 70 GLU A C 1
ATOM 524 O O . GLU A 1 70 ? -4.192 47.596 37.256 1.00 31.88 70 GLU A O 1
ATOM 529 N N . ASN A 1 71 ? -5.619 45.990 36.620 1.00 31.08 71 ASN A N 1
ATOM 530 C CA . ASN A 1 71 ? -6.279 45.565 37.860 1.00 31.08 71 ASN A CA 1
ATOM 531 C C . ASN A 1 71 ? -7.647 44.899 37.609 1.00 31.08 71 ASN A C 1
ATOM 533 O O . ASN A 1 71 ? -8.463 45.307 36.791 1.00 31.08 71 ASN A O 1
ATOM 537 N N . SER A 1 72 ? -7.845 43.879 38.429 1.00 33.31 72 SER A N 1
ATOM 538 C CA . SER A 1 72 ? -8.999 43.043 38.734 1.00 33.31 72 SER A CA 1
ATOM 539 C C . SER A 1 72 ? -10.384 43.693 38.940 1.00 33.31 72 SER A C 1
ATOM 541 O O . SER A 1 72 ? -10.519 44.853 39.317 1.00 33.31 72 SER A O 1
ATOM 543 N N . GLY A 1 73 ? -11.417 42.840 38.840 1.00 30.88 73 GLY A N 1
ATOM 544 C CA . GLY A 1 73 ? -12.723 43.002 39.503 1.00 30.88 73 GLY A CA 1
ATOM 545 C C . GLY A 1 73 ? -13.914 42.755 38.564 1.00 30.88 73 GLY A C 1
ATOM 546 O O . GLY A 1 73 ? -14.208 43.592 37.731 1.00 30.88 73 GLY A O 1
ATOM 547 N N . ARG A 1 74 ? -14.548 41.574 38.543 1.00 33.91 74 ARG A N 1
ATOM 548 C CA . ARG A 1 74 ? -15.536 41.030 39.506 1.00 33.91 74 ARG A CA 1
ATOM 549 C C . ARG A 1 74 ? -17.000 41.370 39.153 1.00 33.91 74 ARG A C 1
ATOM 551 O O . ARG A 1 74 ? -17.410 42.516 39.224 1.00 33.91 74 ARG A O 1
ATOM 558 N N . SER A 1 75 ? -17.768 40.287 38.979 1.00 29.78 75 SER A N 1
ATOM 559 C CA . SER A 1 75 ? -19.218 40.107 39.201 1.00 29.78 75 SER A CA 1
ATOM 560 C C . SER A 1 75 ? -20.243 40.792 38.292 1.00 29.78 75 SER A C 1
ATOM 562 O O . SER A 1 75 ? -20.270 42.005 38.153 1.00 29.78 75 SER A O 1
ATOM 564 N N . GLY A 1 76 ? -21.246 39.995 37.903 1.00 30.02 76 GLY A N 1
ATOM 565 C CA . GLY A 1 76 ? -22.622 40.462 37.698 1.00 30.02 76 GLY A CA 1
ATOM 566 C C . GLY A 1 76 ? -23.248 39.933 36.417 1.00 30.02 76 GLY A C 1
ATOM 567 O O . GLY A 1 76 ? -22.926 40.412 35.342 1.00 30.02 76 GLY A O 1
ATOM 568 N N . GLY A 1 77 ? -24.127 38.936 36.535 1.00 33.84 77 GLY A N 1
ATOM 569 C CA . GLY A 1 77 ? -24.783 38.309 35.391 1.00 33.84 77 GLY A CA 1
ATOM 570 C C . GLY A 1 77 ? -25.921 39.121 34.779 1.00 33.84 77 GLY A C 1
ATOM 571 O O . GLY A 1 77 ? -26.337 40.143 35.313 1.00 33.84 77 GLY A O 1
ATOM 572 N N . THR A 1 78 ? -26.433 38.618 33.659 1.00 32.38 78 THR A N 1
ATOM 573 C CA . THR A 1 78 ? -27.823 38.695 33.170 1.00 32.38 78 THR A CA 1
ATOM 574 C C . THR A 1 78 ? -27.873 37.967 31.827 1.00 32.38 78 THR A C 1
ATOM 576 O O . THR A 1 78 ? -26.920 38.011 31.057 1.00 32.38 78 THR A O 1
ATOM 579 N N . GLY A 1 79 ? -28.956 37.225 31.589 1.00 43.00 79 GLY A N 1
ATOM 580 C CA . GLY A 1 79 ? -29.156 36.475 30.355 1.00 43.00 79 GLY A CA 1
ATOM 581 C C . GLY A 1 79 ? -29.220 37.382 29.127 1.00 43.00 79 GLY A C 1
ATOM 582 O O . GLY A 1 79 ? -29.867 38.427 29.149 1.00 43.00 79 GLY A O 1
ATOM 583 N N . GLY A 1 80 ? -28.582 36.929 28.055 1.00 34.41 80 GLY A N 1
ATOM 584 C CA . GLY A 1 80 ? -28.643 37.506 26.722 1.00 34.41 80 GLY A CA 1
ATOM 585 C C . GLY A 1 80 ? -28.216 36.438 25.723 1.00 34.41 80 GLY A C 1
ATOM 586 O O . GLY A 1 80 ? -27.220 35.762 25.936 1.00 34.41 80 GLY A O 1
ATOM 587 N N . PHE A 1 81 ? -29.037 36.236 24.701 1.00 38.69 81 PHE A N 1
ATOM 588 C CA . PHE A 1 81 ? -28.806 35.357 23.557 1.00 38.69 81 PHE A CA 1
ATOM 589 C C . PHE A 1 81 ? -27.436 35.663 22.921 1.00 38.69 81 PHE A C 1
ATOM 591 O O . PHE A 1 81 ? -27.221 36.800 22.499 1.00 38.69 81 PHE A O 1
ATOM 598 N N . ASP A 1 82 ? -26.537 34.679 22.833 1.00 50.50 82 ASP A N 1
ATOM 599 C CA . ASP A 1 82 ? -25.297 34.831 22.066 1.00 50.50 82 ASP A CA 1
ATOM 600 C C . ASP A 1 82 ? -25.634 34.864 20.563 1.00 50.50 82 ASP A C 1
ATOM 602 O O . ASP A 1 82 ? -26.321 33.959 20.071 1.00 50.50 82 ASP A O 1
ATOM 606 N N . PRO A 1 83 ? -25.201 35.887 19.803 1.00 56.19 83 PRO A N 1
ATOM 607 C CA . PRO A 1 83 ? -25.276 35.830 18.351 1.00 56.19 83 PRO A CA 1
ATOM 608 C C . PRO A 1 83 ? -24.338 34.722 17.838 1.00 56.19 83 PRO A C 1
ATOM 610 O O . PRO A 1 83 ? -23.261 34.526 18.407 1.00 56.19 83 PRO A O 1
ATOM 613 N N . PRO A 1 84 ? -24.712 33.985 16.774 1.00 54.16 84 PRO A N 1
ATOM 614 C CA . PRO A 1 84 ? -23.813 33.004 16.184 1.00 54.16 84 PRO A CA 1
ATOM 615 C C . PRO A 1 84 ? -22.516 33.696 15.732 1.00 54.16 84 PRO A C 1
ATOM 617 O O . PRO A 1 84 ? -22.572 34.849 15.286 1.00 54.16 84 PRO A O 1
ATOM 620 N N . PRO A 1 85 ? -21.360 33.019 15.857 1.00 55.97 85 PRO A N 1
ATOM 621 C CA . PRO A 1 85 ? -20.064 33.599 15.534 1.00 55.97 85 PRO A CA 1
ATOM 622 C C . PRO A 1 85 ? -20.051 34.156 14.108 1.00 55.97 85 PRO A C 1
ATOM 624 O O . PRO A 1 85 ? -20.662 33.599 13.191 1.00 55.97 85 PRO A O 1
ATOM 627 N N . ALA A 1 86 ? -19.372 35.290 13.936 1.00 51.28 86 ALA A N 1
ATOM 628 C CA . ALA A 1 86 ? -19.225 35.922 12.637 1.00 51.28 86 ALA A CA 1
ATOM 629 C C . ALA A 1 86 ? -18.505 34.963 11.676 1.00 51.28 86 ALA A C 1
ATOM 631 O O . ALA A 1 86 ? -17.536 34.306 12.046 1.00 51.28 86 ALA A O 1
ATOM 632 N N . TYR A 1 87 ? -18.957 34.919 10.420 1.00 47.84 87 TYR A N 1
ATOM 633 C CA . TYR A 1 87 ? -18.482 34.001 9.369 1.00 47.84 87 TYR A CA 1
ATOM 634 C C . TYR A 1 87 ? -16.965 34.071 9.082 1.00 47.84 87 TYR A C 1
ATOM 636 O O . TYR A 1 87 ? -16.447 33.253 8.330 1.00 47.84 87 TYR A O 1
ATOM 644 N N . HIS A 1 88 ? -16.250 35.040 9.660 1.00 45.00 88 HIS A N 1
ATOM 645 C CA . HIS A 1 88 ? -14.803 35.186 9.528 1.00 45.00 88 HIS A CA 1
ATOM 646 C C . HIS A 1 88 ? -14.015 34.244 10.460 1.00 45.00 88 HIS A C 1
ATOM 648 O O . HIS A 1 88 ? -12.912 33.839 10.112 1.00 45.00 88 HIS A O 1
ATOM 654 N N . ASP A 1 89 ? -14.595 33.806 11.585 1.00 41.16 89 ASP A N 1
ATOM 655 C CA . ASP A 1 89 ? -13.911 32.919 12.545 1.00 41.16 89 ASP A CA 1
ATOM 656 C C . ASP A 1 89 ? -13.878 31.442 12.103 1.00 41.16 89 ASP A C 1
ATOM 658 O O . ASP A 1 89 ? -13.192 30.622 12.711 1.00 41.16 89 ASP A O 1
ATOM 662 N N . VAL A 1 90 ? -14.588 31.080 11.026 1.00 46.41 90 VAL A N 1
ATOM 663 C CA . VAL A 1 90 ? -14.555 29.723 10.442 1.00 46.41 90 VAL A CA 1
ATOM 664 C C . VAL A 1 90 ? -13.575 29.575 9.273 1.00 46.41 90 VAL A C 1
ATOM 666 O O . VAL A 1 90 ? -13.350 28.454 8.829 1.00 46.41 90 VAL A O 1
ATOM 669 N N . VAL A 1 91 ? -12.961 30.662 8.789 1.00 47.06 91 VAL A N 1
ATOM 670 C CA . VAL A 1 91 ? -12.062 30.636 7.612 1.00 47.06 91 VAL A CA 1
ATOM 671 C C . VAL A 1 91 ? -10.584 30.901 7.921 1.00 47.06 91 VAL A C 1
ATOM 673 O O . VAL A 1 91 ? -9.741 30.679 7.057 1.00 47.06 91 VAL A O 1
ATOM 676 N N . ASP A 1 92 ? -10.222 31.253 9.157 1.00 34.78 92 ASP A N 1
ATOM 677 C CA . ASP A 1 92 ? -8.812 31.453 9.539 1.00 34.78 92 ASP A CA 1
ATOM 678 C C . ASP A 1 92 ? -8.087 30.167 9.994 1.00 34.78 92 ASP A C 1
ATOM 680 O O . ASP A 1 92 ? -6.928 30.208 10.403 1.00 34.78 92 ASP A O 1
ATOM 684 N N . SER A 1 93 ? -8.715 28.991 9.851 1.00 38.53 93 SER A N 1
ATOM 685 C CA . SER A 1 93 ? -8.020 27.701 10.025 1.00 38.53 93 SER A CA 1
ATOM 686 C C . SER A 1 93 ? -7.280 27.214 8.766 1.00 38.53 93 SER A C 1
ATOM 688 O O . SER A 1 93 ? -6.559 26.223 8.842 1.00 38.53 93 SER A O 1
ATOM 690 N N . GLU A 1 94 ? -7.395 27.897 7.618 1.00 43.41 94 GLU A N 1
ATOM 691 C CA . GLU A 1 94 ? -6.866 27.412 6.326 1.00 43.41 94 GLU A CA 1
ATOM 692 C C . GLU A 1 94 ? -5.679 28.215 5.762 1.00 43.41 94 GLU A C 1
ATOM 694 O O . GLU A 1 94 ? -5.459 28.269 4.551 1.00 43.41 94 GLU A O 1
ATOM 699 N N . ARG A 1 95 ? -4.858 28.833 6.619 1.00 45.03 95 ARG A N 1
ATOM 700 C CA . ARG A 1 95 ? -3.606 29.477 6.177 1.00 45.03 95 ARG A CA 1
ATOM 701 C C . ARG A 1 95 ? -2.405 29.146 7.054 1.00 45.03 95 ARG A C 1
ATOM 703 O O . ARG A 1 95 ? -1.746 30.041 7.558 1.00 45.03 95 ARG A O 1
ATOM 710 N N . ASN A 1 96 ? -2.076 27.862 7.154 1.00 35.00 96 ASN A N 1
ATOM 711 C CA . ASN A 1 96 ? -0.706 27.422 7.430 1.00 35.00 96 ASN A CA 1
ATOM 712 C C . ASN A 1 96 ? -0.347 26.306 6.444 1.00 35.00 96 ASN A C 1
ATOM 714 O O . ASN A 1 96 ? -0.502 25.120 6.723 1.00 35.00 96 ASN A O 1
ATOM 718 N N . ASN A 1 97 ? 0.073 26.717 5.247 1.00 42.25 97 ASN A N 1
ATOM 719 C CA . ASN A 1 97 ? 0.680 25.828 4.265 1.00 42.25 97 ASN A CA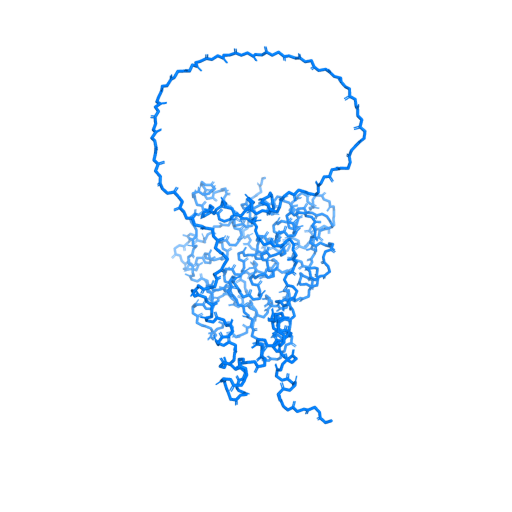 1
ATOM 720 C C . ASN A 1 97 ? 2.157 25.661 4.644 1.00 42.25 97 ASN A C 1
ATOM 722 O O . ASN A 1 97 ? 3.012 26.405 4.169 1.00 42.25 97 ASN A O 1
ATOM 726 N N . ASP A 1 98 ? 2.437 24.701 5.521 1.00 33.16 98 ASP A N 1
ATOM 727 C CA . ASP A 1 98 ? 3.794 24.214 5.751 1.00 33.16 98 ASP A CA 1
ATOM 728 C C . ASP A 1 98 ? 4.051 23.038 4.799 1.00 33.16 98 ASP A C 1
ATOM 730 O O . ASP A 1 98 ? 3.348 22.026 4.828 1.00 33.16 98 ASP A O 1
ATOM 734 N N . GLU A 1 99 ? 5.074 23.164 3.949 1.00 43.81 99 GLU A N 1
ATOM 735 C CA . GLU A 1 99 ? 5.514 22.205 2.916 1.00 43.81 99 GLU A CA 1
ATOM 736 C C . GLU A 1 99 ? 6.058 20.868 3.471 1.00 43.81 99 GLU A C 1
ATOM 738 O O . GLU A 1 99 ? 6.888 20.206 2.851 1.00 43.81 99 GLU A O 1
ATOM 743 N N . ASN A 1 100 ? 5.593 20.417 4.636 1.00 36.59 100 ASN A N 1
ATOM 744 C CA . ASN A 1 100 ? 6.103 19.225 5.296 1.00 36.59 100 ASN A CA 1
ATOM 745 C C . ASN A 1 100 ? 4.976 18.295 5.759 1.00 36.59 100 ASN A C 1
ATOM 747 O O . ASN A 1 100 ? 4.645 18.253 6.938 1.00 36.59 100 ASN A O 1
ATOM 751 N N . GLY A 1 101 ? 4.409 17.527 4.819 1.00 45.34 101 GLY A N 1
ATOM 752 C CA . GLY A 1 101 ? 3.806 16.203 5.059 1.00 45.34 101 GLY A CA 1
ATOM 753 C C . GLY A 1 101 ? 2.753 16.064 6.168 1.00 45.34 101 GLY A C 1
ATOM 754 O O . GLY A 1 101 ? 2.506 14.942 6.617 1.00 45.34 101 GLY A O 1
ATOM 755 N N . ASN A 1 102 ? 2.144 17.156 6.628 1.00 39.47 102 ASN A N 1
ATOM 756 C CA . ASN A 1 102 ? 1.250 17.133 7.774 1.00 39.47 102 ASN A CA 1
ATOM 757 C C . ASN A 1 102 ? -0.157 16.707 7.338 1.00 39.47 102 ASN A C 1
ATOM 759 O O . ASN A 1 102 ? -0.759 17.287 6.437 1.00 39.47 102 ASN A O 1
ATOM 763 N N . CYS A 1 103 ? -0.673 15.660 7.976 1.00 46.03 103 CYS A N 1
ATOM 764 C CA . CYS A 1 103 ? -1.980 15.061 7.707 1.00 46.03 103 CYS A CA 1
ATOM 765 C C . CYS A 1 103 ? -3.126 15.894 8.310 1.00 46.03 103 CYS A C 1
ATOM 767 O O . CYS A 1 103 ? -3.935 15.359 9.062 1.00 46.03 103 CYS A O 1
ATOM 769 N N . SER A 1 104 ? -3.202 17.184 7.995 1.00 50.75 104 SER A N 1
ATOM 770 C CA . SER A 1 104 ? -4.216 18.077 8.561 1.00 50.75 104 SER A CA 1
ATOM 771 C C . SER A 1 104 ? -4.798 18.947 7.455 1.00 50.75 104 SER A C 1
ATOM 773 O O . SER A 1 104 ? -4.224 19.973 7.111 1.00 50.75 104 SER A O 1
ATOM 775 N N . GLY A 1 105 ? -5.910 18.508 6.861 1.00 38.78 105 GLY A N 1
ATOM 776 C CA . GLY A 1 105 ? -6.650 19.314 5.880 1.00 38.78 105 GLY A CA 1
ATOM 777 C C . GLY A 1 105 ? -7.585 18.538 4.949 1.00 38.78 105 GLY A C 1
ATOM 778 O O . GLY A 1 105 ? -8.430 19.137 4.298 1.00 38.78 105 GLY A O 1
ATOM 779 N N . GLY A 1 106 ? -7.481 17.208 4.884 1.00 45.19 106 GLY A N 1
ATOM 780 C CA . GLY A 1 106 ? -8.531 16.375 4.295 1.00 45.19 106 GLY A CA 1
ATOM 781 C C . GLY A 1 106 ? -9.559 16.034 5.366 1.00 45.19 106 GLY A C 1
ATOM 782 O O . GLY A 1 106 ? -9.164 15.712 6.486 1.00 45.19 106 GLY A O 1
ATOM 783 N N . SER A 1 107 ? -10.851 16.091 5.040 1.00 54.53 107 SER A N 1
ATOM 784 C CA . SER A 1 107 ? -11.912 15.521 5.875 1.00 54.53 107 SER A CA 1
ATOM 785 C C . SER A 1 107 ? -11.450 14.185 6.461 1.00 54.53 107 SER A C 1
ATOM 787 O O . SER A 1 107 ? -10.929 13.346 5.726 1.00 54.53 107 SER A O 1
ATOM 789 N N . MET A 1 108 ? -11.671 13.962 7.758 1.00 77.88 108 MET A N 1
ATOM 790 C CA . MET A 1 108 ? -11.388 12.697 8.462 1.00 77.88 108 MET A CA 1
ATOM 791 C C . MET A 1 108 ? -12.238 11.512 7.938 1.00 77.88 108 MET A C 1
ATOM 793 O O . MET A 1 108 ? -12.401 10.494 8.600 1.00 77.88 108 MET A O 1
ATOM 797 N N . GLU A 1 109 ? -12.830 11.669 6.760 1.00 89.81 109 GLU A N 1
ATOM 798 C CA . GLU A 1 109 ? -13.754 10.766 6.108 1.00 89.81 109 GLU A CA 1
ATOM 799 C C . GLU A 1 109 ? -13.006 9.855 5.135 1.00 89.81 109 GLU A C 1
ATOM 801 O O . GLU A 1 109 ? -12.104 10.272 4.400 1.00 89.81 109 GLU A O 1
ATOM 806 N N . PHE A 1 110 ? -13.407 8.589 5.115 1.00 96.75 110 PHE A N 1
ATOM 807 C CA . PHE A 1 110 ? -12.859 7.620 4.189 1.00 96.75 110 PHE A CA 1
ATOM 808 C C . PHE A 1 110 ? -13.306 7.903 2.734 1.00 96.75 110 PHE A C 1
ATOM 810 O O . PHE A 1 110 ? -14.497 8.120 2.489 1.00 96.75 110 PHE A O 1
ATOM 817 N N . PRO A 1 111 ? -12.404 7.847 1.729 1.00 97.19 111 PRO A N 1
ATOM 818 C CA . PRO A 1 111 ? -12.697 8.191 0.336 1.00 97.19 111 PRO A CA 1
ATOM 819 C C . PRO A 1 111 ? -13.517 7.095 -0.362 1.00 97.19 111 PRO A C 1
ATOM 821 O O . PRO A 1 111 ? -13.031 6.317 -1.186 1.00 97.19 111 PRO A O 1
ATOM 824 N N . THR A 1 112 ? -14.805 7.049 -0.040 1.00 97.62 112 THR A N 1
ATOM 825 C CA . THR A 1 112 ? -15.733 5.981 -0.426 1.00 97.62 112 THR A CA 1
ATOM 826 C C . THR A 1 112 ? -15.883 5.839 -1.947 1.00 97.62 112 THR A C 1
ATOM 828 O O . THR A 1 112 ? -15.889 4.725 -2.471 1.00 97.62 112 THR A O 1
ATOM 831 N N . THR A 1 113 ? -15.913 6.949 -2.691 1.00 97.62 113 THR A N 1
ATOM 832 C CA . THR A 1 113 ? -15.962 6.924 -4.165 1.00 97.62 113 THR A CA 1
ATOM 833 C C . THR A 1 113 ? -14.745 6.217 -4.764 1.00 97.62 113 THR A C 1
ATOM 835 O O . THR A 1 113 ? -14.883 5.416 -5.690 1.00 97.62 113 THR A O 1
ATOM 838 N N . ASN A 1 114 ? -13.553 6.456 -4.207 1.00 98.19 114 ASN A N 1
ATOM 839 C CA . ASN A 1 114 ? -12.328 5.799 -4.654 1.00 98.19 114 ASN A CA 1
ATOM 840 C C . ASN A 1 114 ? -12.316 4.309 -4.306 1.00 98.19 114 ASN A C 1
ATOM 842 O O . ASN A 1 114 ? -11.809 3.515 -5.096 1.00 98.19 114 ASN A O 1
ATOM 846 N N . LEU A 1 115 ? -12.904 3.911 -3.175 1.00 98.44 115 LEU A N 1
ATOM 847 C CA . LEU A 1 115 ? -13.060 2.496 -2.851 1.00 98.44 115 LEU A CA 1
ATOM 848 C C . LEU A 1 115 ? -13.918 1.779 -3.893 1.00 98.44 115 LEU A C 1
ATOM 850 O O . LEU A 1 115 ? -13.498 0.744 -4.404 1.00 98.44 115 LEU A O 1
ATOM 854 N N . TYR A 1 116 ? -15.082 2.327 -4.245 1.00 98.19 116 TYR A N 1
ATOM 855 C CA . TYR A 1 116 ? -15.956 1.700 -5.239 1.00 98.19 116 TYR A CA 1
ATOM 856 C C . TYR A 1 116 ? -15.314 1.628 -6.625 1.00 98.19 116 TYR A C 1
ATOM 858 O O . TYR A 1 116 ? -15.392 0.593 -7.290 1.00 98.19 116 TYR A O 1
ATOM 866 N N . GLU A 1 117 ? -14.631 2.694 -7.045 1.00 98.19 117 GLU A N 1
ATOM 867 C CA . GLU A 1 117 ? -13.843 2.687 -8.277 1.00 98.19 117 GLU A CA 1
ATOM 868 C C . GLU A 1 117 ? -12.785 1.574 -8.243 1.00 98.19 117 GLU A C 1
ATOM 870 O O . GLU A 1 117 ? -12.695 0.777 -9.179 1.00 98.19 117 GLU A O 1
ATOM 875 N N . LEU A 1 118 ? -12.018 1.475 -7.155 1.00 98.38 118 LEU A N 1
ATOM 876 C CA . LEU A 1 118 ? -10.970 0.472 -7.006 1.00 98.38 118 LEU A CA 1
ATOM 877 C C . LEU A 1 118 ? -11.546 -0.948 -7.028 1.00 98.38 118 LEU A C 1
ATOM 879 O O . LEU A 1 118 ? -11.046 -1.792 -7.766 1.00 98.38 118 LEU A O 1
ATOM 883 N N . GLU A 1 119 ? -12.624 -1.209 -6.287 1.00 98.19 119 GLU A N 1
ATOM 884 C CA . GLU A 1 119 ? -13.295 -2.513 -6.278 1.00 98.19 119 GLU A CA 1
ATOM 885 C C . GLU A 1 119 ? -13.774 -2.911 -7.678 1.00 98.19 119 GLU A C 1
ATOM 887 O O . GLU A 1 119 ? -13.564 -4.052 -8.097 1.00 98.19 119 GLU A O 1
ATOM 892 N N . SER A 1 120 ? -14.351 -1.966 -8.429 1.00 98.06 120 SER A N 1
ATOM 893 C CA . SER A 1 120 ? -14.840 -2.214 -9.791 1.00 98.06 120 SER A CA 1
ATOM 894 C C . SER A 1 120 ? -13.736 -2.631 -10.767 1.00 98.06 120 SER A C 1
ATOM 896 O O . SER A 1 120 ? -14.013 -3.329 -11.739 1.00 98.06 120 SER A O 1
ATOM 898 N N . ARG A 1 121 ? -12.480 -2.237 -10.508 1.00 98.25 121 ARG A N 1
ATOM 899 C CA . ARG A 1 121 ? -11.326 -2.601 -11.342 1.00 98.25 121 ARG A CA 1
ATOM 900 C C . ARG A 1 121 ? -10.523 -3.774 -10.794 1.00 98.25 121 ARG A C 1
ATOM 902 O O . ARG A 1 121 ? -9.884 -4.478 -11.570 1.00 98.25 121 ARG A O 1
ATOM 909 N N . VAL A 1 122 ? -10.528 -3.990 -9.479 1.00 98.19 122 VAL A N 1
ATOM 910 C CA . VAL A 1 122 ? -9.828 -5.107 -8.832 1.00 98.19 122 VAL A CA 1
ATOM 911 C C . VAL A 1 122 ? -10.598 -6.405 -9.036 1.00 98.19 122 VAL A C 1
ATOM 913 O O . VAL A 1 122 ? -9.974 -7.408 -9.353 1.00 98.19 122 VAL A O 1
ATOM 916 N N . PHE A 1 123 ? -11.924 -6.434 -8.902 1.00 97.75 123 PHE A N 1
ATOM 917 C CA . PHE A 1 123 ? -12.700 -7.686 -8.909 1.00 97.75 123 PHE A CA 1
ATOM 918 C C . PHE A 1 123 ? -13.158 -8.147 -10.304 1.00 97.75 123 PHE A C 1
ATOM 920 O O . PHE A 1 123 ? -14.205 -8.774 -10.444 1.00 97.75 123 PHE A O 1
ATOM 927 N N . THR A 1 124 ? -12.360 -7.868 -11.336 1.00 97.06 124 THR A N 1
ATOM 928 C CA . THR A 1 124 ? -12.605 -8.302 -12.720 1.00 97.06 124 THR A CA 1
ATOM 929 C C . THR A 1 124 ? -11.458 -9.167 -13.251 1.00 97.06 124 THR A C 1
ATOM 931 O O . THR A 1 124 ? -10.361 -9.206 -12.676 1.00 97.06 124 THR A O 1
ATOM 934 N N . ASP A 1 125 ? -11.712 -9.866 -14.363 1.00 93.62 125 ASP A N 1
ATOM 935 C CA . ASP A 1 125 ? -10.706 -10.686 -15.051 1.00 93.62 125 ASP A CA 1
ATOM 936 C C . ASP A 1 125 ? -9.609 -9.815 -15.681 1.00 93.62 125 ASP A C 1
ATOM 938 O O . ASP A 1 125 ? -8.415 -10.069 -15.508 1.00 93.62 125 ASP A O 1
ATOM 942 N N . HIS A 1 126 ? -10.014 -8.737 -16.361 1.00 94.88 126 HIS A N 1
ATOM 943 C CA . HIS A 1 126 ? -9.129 -7.722 -16.942 1.00 94.88 126 HIS A CA 1
ATOM 944 C C . HIS A 1 126 ? -8.912 -6.567 -15.967 1.00 94.88 126 HIS A C 1
ATOM 946 O O . HIS A 1 126 ? -9.300 -5.425 -16.214 1.00 94.88 126 HIS A O 1
ATOM 952 N N . TRP A 1 127 ? -8.322 -6.894 -14.827 1.00 97.69 127 TRP A N 1
ATOM 953 C CA . TRP A 1 127 ? -8.119 -5.937 -13.753 1.00 97.69 127 TRP A CA 1
ATOM 95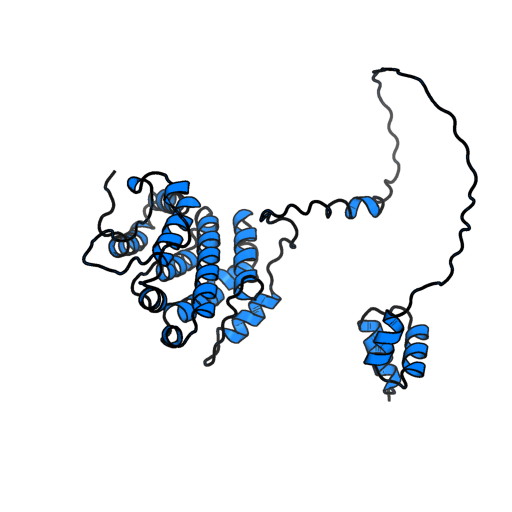4 C C . TRP A 1 127 ? -7.110 -4.843 -14.116 1.00 97.69 127 TRP A C 1
ATOM 956 O O . TRP A 1 127 ? -6.178 -5.041 -14.896 1.00 97.69 127 TRP A O 1
ATOM 966 N N . SER A 1 128 ? -7.278 -3.683 -13.487 1.00 97.12 128 SER A N 1
ATOM 967 C CA . SER A 1 128 ? -6.344 -2.560 -13.568 1.00 97.12 128 SER A CA 1
ATOM 968 C C . SER A 1 128 ? -6.323 -1.846 -12.225 1.00 97.12 128 SER A C 1
ATOM 970 O O . SER A 1 128 ? -7.348 -1.349 -11.768 1.00 97.12 128 SER A O 1
ATOM 972 N N . ILE A 1 129 ? -5.171 -1.828 -11.561 1.00 98.25 129 ILE A N 1
ATOM 973 C CA . ILE A 1 129 ? -5.048 -1.260 -10.218 1.00 98.25 129 ILE A CA 1
ATOM 974 C C . ILE A 1 129 ? -4.362 0.101 -10.340 1.00 98.25 129 ILE A C 1
ATOM 976 O O . ILE A 1 129 ? -3.185 0.131 -10.701 1.00 98.25 129 ILE A O 1
ATOM 980 N N . PRO A 1 130 ? -5.067 1.212 -10.055 1.00 97.06 130 PRO A N 1
ATOM 981 C CA . PRO A 1 130 ? -4.440 2.523 -9.938 1.00 97.06 130 PRO A CA 1
ATOM 982 C C . PRO A 1 130 ? -3.400 2.480 -8.818 1.00 97.06 130 PRO A C 1
ATOM 984 O O . PRO A 1 130 ? -3.704 2.005 -7.725 1.00 97.06 130 PRO A O 1
ATOM 987 N N . TYR A 1 131 ? -2.179 2.924 -9.091 1.00 96.44 131 TYR A N 1
ATOM 988 C CA . TYR A 1 131 ? -1.015 2.704 -8.224 1.00 96.44 131 TYR A CA 1
ATOM 989 C C . TYR A 1 131 ? -0.314 4.002 -7.823 1.00 96.44 131 TYR A C 1
ATOM 991 O O . TYR A 1 131 ? 0.714 3.955 -7.148 1.00 96.44 131 TYR A O 1
ATOM 999 N N . LYS A 1 132 ? -0.816 5.166 -8.245 1.00 96.56 132 LYS A N 1
ATOM 1000 C CA . LYS A 1 132 ? -0.262 6.448 -7.805 1.00 96.56 132 LYS A CA 1
ATOM 1001 C C . LYS A 1 132 ? -0.873 6.893 -6.482 1.00 96.56 132 LYS A C 1
ATOM 1003 O O . LYS A 1 132 ? -1.955 6.459 -6.083 1.00 96.56 132 LYS A O 1
ATOM 1008 N N . ARG A 1 133 ? -0.170 7.794 -5.797 1.00 95.69 133 ARG A N 1
ATOM 1009 C CA . ARG A 1 133 ? -0.545 8.294 -4.467 1.00 95.69 133 ARG A CA 1
ATOM 1010 C C . ARG A 1 133 ? -1.893 9.021 -4.481 1.00 95.69 133 ARG A C 1
ATOM 1012 O O . ARG A 1 133 ? -2.683 8.885 -3.556 1.00 95.69 133 ARG A O 1
ATOM 1019 N N . GLU A 1 134 ? -2.140 9.766 -5.546 1.00 95.88 134 GLU A N 1
ATOM 1020 C CA . GLU A 1 134 ? -3.325 10.574 -5.818 1.00 95.88 134 GLU A CA 1
ATOM 1021 C C . GLU A 1 134 ? -4.490 9.783 -6.442 1.00 95.88 134 GLU A C 1
ATOM 1023 O O . GLU A 1 134 ? -5.599 10.308 -6.594 1.00 95.88 134 GLU A O 1
ATOM 1028 N N . GLU A 1 135 ? -4.252 8.518 -6.783 1.00 97.69 135 GLU A N 1
ATOM 1029 C CA . GLU A 1 135 ? -5.243 7.602 -7.338 1.00 97.69 135 GLU A CA 1
ATOM 1030 C C . GLU A 1 135 ? -5.906 6.749 -6.246 1.00 97.69 135 GLU A C 1
ATOM 1032 O O . GLU A 1 135 ? -5.605 6.854 -5.056 1.00 97.69 135 GLU A O 1
ATOM 1037 N N . SER A 1 136 ? -6.852 5.900 -6.649 1.00 98.12 136 SER A N 1
ATOM 1038 C CA . SER A 1 136 ? -7.812 5.259 -5.753 1.00 98.12 136 SER A CA 1
ATOM 1039 C C . SER A 1 136 ? -7.160 4.387 -4.673 1.00 98.12 136 SER A C 1
ATOM 1041 O O . SER A 1 136 ? -7.542 4.500 -3.509 1.00 98.12 136 SER A O 1
ATOM 1043 N N . LEU A 1 137 ? -6.149 3.573 -5.013 1.00 98.69 137 LEU A N 1
ATOM 1044 C CA . LEU A 1 137 ? -5.423 2.760 -4.025 1.00 98.69 137 LEU A CA 1
ATOM 1045 C C . LEU A 1 137 ? -4.638 3.633 -3.038 1.00 98.69 137 LEU A C 1
ATOM 1047 O O . LEU A 1 137 ? -4.749 3.430 -1.829 1.00 98.69 137 LEU A O 1
ATOM 1051 N N . GLY A 1 138 ? -3.889 4.619 -3.542 1.00 98.31 138 GLY A N 1
ATOM 1052 C CA . GLY A 1 138 ? -3.091 5.528 -2.721 1.00 98.31 138 GLY A CA 1
ATOM 1053 C C . GLY A 1 138 ? -3.948 6.336 -1.747 1.00 98.31 138 GLY A C 1
ATOM 1054 O O . GLY A 1 138 ? -3.665 6.355 -0.549 1.00 98.31 138 GLY A O 1
ATOM 1055 N N . LYS A 1 139 ? -5.055 6.914 -2.229 1.00 98.12 139 LYS A N 1
ATOM 1056 C CA . LYS A 1 139 ? -6.028 7.645 -1.403 1.00 98.12 139 LYS A CA 1
ATOM 1057 C C . LYS A 1 139 ? -6.638 6.772 -0.311 1.00 98.12 139 LYS A C 1
ATOM 1059 O O . LYS A 1 139 ? -6.681 7.196 0.842 1.00 98.12 139 LYS A O 1
ATOM 1064 N N . CYS A 1 140 ? -7.068 5.552 -0.647 1.00 98.50 140 CYS A N 1
ATOM 1065 C CA . CYS A 1 140 ? -7.637 4.632 0.339 1.00 98.50 140 CYS A CA 1
ATOM 1066 C C . CYS A 1 140 ? -6.604 4.223 1.399 1.00 98.50 140 CYS A C 1
ATOM 1068 O O . CYS A 1 140 ? -6.938 4.194 2.583 1.00 98.50 140 CYS A O 1
ATOM 1070 N N . LEU A 1 141 ? -5.348 3.958 1.013 1.00 98.56 141 LEU A N 1
ATOM 1071 C CA . LEU A 1 141 ? -4.269 3.648 1.960 1.00 98.56 141 LEU A CA 1
ATOM 1072 C C . LEU A 1 141 ? -4.000 4.816 2.914 1.00 98.56 141 LEU A C 1
ATOM 1074 O O . LEU A 1 141 ? -3.995 4.619 4.124 1.00 98.56 141 LEU A O 1
ATOM 1078 N N . ILE A 1 142 ? -3.838 6.033 2.389 1.00 98.19 142 ILE A N 1
ATOM 1079 C CA . ILE A 1 142 ? -3.559 7.230 3.198 1.00 98.19 142 ILE A CA 1
ATOM 1080 C C . ILE A 1 142 ? -4.698 7.509 4.181 1.00 98.19 142 ILE A C 1
ATOM 1082 O O . ILE A 1 142 ? -4.445 7.728 5.367 1.00 98.19 142 ILE A O 1
ATOM 1086 N N . ALA A 1 143 ? -5.946 7.467 3.712 1.00 97.94 143 ALA A N 1
ATOM 1087 C CA . ALA A 1 143 ? -7.109 7.686 4.565 1.00 97.94 143 ALA A CA 1
ATOM 1088 C C . ALA A 1 143 ? -7.238 6.603 5.644 1.00 97.94 143 ALA A C 1
ATOM 1090 O O . ALA A 1 143 ? -7.464 6.929 6.808 1.00 97.94 143 ALA A O 1
ATOM 1091 N N . SER A 1 144 ? -7.005 5.332 5.290 1.00 97.88 144 SER A N 1
ATOM 1092 C CA . SER A 1 144 ? -6.974 4.232 6.265 1.00 97.88 144 SER A CA 1
ATOM 1093 C C . SER A 1 144 ? -5.910 4.465 7.330 1.00 97.88 144 SER A C 1
ATOM 1095 O O . SER A 1 144 ? -6.174 4.258 8.510 1.00 97.88 144 SER A O 1
ATOM 1097 N N . THR A 1 145 ? -4.713 4.918 6.942 1.00 97.94 145 THR A N 1
ATOM 1098 C CA . THR A 1 145 ? -3.626 5.205 7.889 1.00 97.94 145 THR A CA 1
ATOM 1099 C C . THR A 1 145 ? -4.014 6.345 8.822 1.00 97.94 145 THR A C 1
ATOM 1101 O O . THR A 1 145 ? -3.770 6.264 10.025 1.00 97.94 145 THR A O 1
ATOM 1104 N N . CYS A 1 146 ? -4.659 7.391 8.298 1.00 96.62 146 CYS A N 1
ATOM 1105 C CA . CYS A 1 146 ? -5.148 8.506 9.104 1.00 96.62 146 CYS A CA 1
ATOM 1106 C C . CYS A 1 146 ? -6.201 8.049 10.126 1.00 96.62 146 CYS A C 1
ATOM 1108 O O . CYS A 1 146 ? -6.053 8.309 11.323 1.00 96.62 146 CYS A O 1
ATOM 1110 N N . LEU A 1 147 ? -7.212 7.297 9.682 1.00 96.38 147 LEU A N 1
ATOM 1111 C CA . LEU A 1 147 ? -8.232 6.714 10.557 1.00 96.38 147 LEU A CA 1
ATOM 1112 C C . LEU A 1 147 ? -7.618 5.770 11.593 1.00 96.38 147 LEU A C 1
ATOM 1114 O O . LEU A 1 147 ? -8.000 5.812 12.762 1.00 96.38 147 LEU A O 1
ATOM 1118 N N . ALA A 1 148 ? -6.637 4.955 11.195 1.00 95.81 148 ALA A N 1
ATOM 1119 C CA . ALA A 1 148 ? -5.931 4.060 12.099 1.00 95.81 148 ALA A CA 1
ATOM 1120 C C . ALA A 1 148 ? -5.211 4.858 13.186 1.00 95.81 148 ALA A C 1
ATOM 1122 O O . ALA A 1 148 ? -5.393 4.555 14.357 1.00 95.81 148 ALA A O 1
ATOM 1123 N N . ARG A 1 149 ? -4.477 5.925 12.856 1.00 95.31 149 ARG A N 1
ATOM 1124 C CA . ARG A 1 149 ? -3.800 6.765 13.865 1.00 95.31 149 ARG A CA 1
ATOM 1125 C C . ARG A 1 149 ? -4.739 7.320 14.938 1.00 95.31 149 ARG A C 1
ATOM 1127 O O . ARG A 1 149 ? -4.313 7.501 16.072 1.00 95.31 149 ARG A O 1
ATOM 1134 N N . HIS A 1 150 ? -6.004 7.540 14.594 1.00 94.44 150 HIS A N 1
ATOM 1135 C CA . HIS A 1 150 ? -7.016 8.063 15.511 1.00 94.44 150 HIS A CA 1
ATOM 1136 C C . HIS A 1 150 ? -7.891 6.976 16.153 1.00 94.44 150 HIS A C 1
ATOM 1138 O O . HIS A 1 150 ? -8.826 7.300 16.880 1.00 94.44 150 HIS A O 1
ATOM 1144 N N . GLY A 1 151 ? -7.622 5.692 15.898 1.00 93.56 151 GLY A N 1
ATOM 1145 C CA . GLY A 1 151 ? -8.425 4.587 16.430 1.00 93.56 151 GLY A CA 1
ATOM 1146 C C . GLY A 1 151 ? -9.817 4.457 15.804 1.00 93.56 151 GLY A C 1
ATOM 1147 O O . GLY A 1 151 ? -10.690 3.821 16.385 1.00 93.56 151 GLY A O 1
ATOM 1148 N N . LEU A 1 152 ? -10.040 5.061 14.632 1.00 94.50 152 LEU A N 1
ATOM 1149 C CA . LEU A 1 152 ? -11.339 5.116 13.950 1.00 94.50 152 LEU A CA 1
ATOM 1150 C C . LEU A 1 152 ? -11.454 4.135 12.772 1.00 94.50 152 LEU A C 1
ATOM 1152 O O . LEU A 1 152 ? -12.534 3.984 12.209 1.00 94.50 152 LEU A O 1
ATOM 1156 N N . ALA A 1 153 ? -10.372 3.443 12.402 1.00 93.12 153 ALA A N 1
ATOM 1157 C CA . ALA A 1 153 ? -10.346 2.571 11.222 1.00 93.12 153 ALA A CA 1
ATOM 1158 C C . ALA A 1 153 ? -11.353 1.408 11.273 1.00 93.12 153 ALA A C 1
ATOM 1160 O O . ALA A 1 153 ? -11.839 0.985 10.228 1.00 93.12 153 ALA A O 1
ATOM 1161 N N . ASP A 1 154 ? -11.668 0.907 12.471 1.00 91.25 154 ASP A N 1
ATOM 1162 C CA . ASP A 1 154 ? -12.660 -0.159 12.665 1.00 91.25 154 ASP A CA 1
ATOM 1163 C C . ASP A 1 154 ? -14.094 0.381 12.801 1.00 91.25 154 ASP A C 1
ATOM 1165 O O . ASP A 1 154 ? -15.045 -0.387 12.664 1.00 91.25 154 ASP A O 1
ATOM 1169 N N . ALA A 1 155 ? -14.249 1.676 13.101 1.00 92.88 155 ALA A N 1
ATOM 1170 C CA . ALA A 1 155 ? -15.546 2.339 13.225 1.00 92.88 155 ALA A CA 1
ATOM 1171 C C . ALA A 1 155 ? -16.105 2.777 11.861 1.00 92.88 155 ALA A C 1
ATOM 1173 O O . ALA A 1 155 ? -17.318 2.903 11.706 1.00 92.88 155 ALA A O 1
ATOM 1174 N N . ASP A 1 156 ? -15.231 2.997 10.876 1.00 95.56 156 ASP A N 1
ATOM 1175 C CA . ASP A 1 156 ? -15.617 3.292 9.499 1.00 95.56 156 ASP A CA 1
ATOM 1176 C C . ASP A 1 156 ? -15.775 1.992 8.685 1.00 95.56 156 ASP A C 1
ATOM 1178 O O . ASP A 1 156 ? -14.811 1.274 8.400 1.00 95.56 156 ASP A O 1
ATOM 1182 N N . GLU A 1 157 ? -17.013 1.688 8.288 1.00 96.69 157 GLU A N 1
ATOM 1183 C CA . GLU A 1 157 ? -17.354 0.463 7.552 1.00 96.69 157 GLU A CA 1
ATOM 1184 C C . GLU A 1 157 ? -16.666 0.371 6.179 1.00 96.69 157 GLU A C 1
ATOM 1186 O O . GLU A 1 157 ? -16.327 -0.726 5.724 1.00 96.69 157 GLU A O 1
ATOM 1191 N N . ASN A 1 158 ? -16.422 1.503 5.511 1.00 97.69 158 ASN A N 1
ATOM 1192 C CA . ASN A 1 158 ? -15.757 1.518 4.209 1.00 97.69 158 ASN A CA 1
ATOM 1193 C C . ASN A 1 158 ? -14.252 1.281 4.366 1.00 97.69 158 ASN A C 1
ATOM 1195 O O . ASN A 1 158 ? -13.675 0.495 3.611 1.00 97.69 158 ASN A O 1
ATOM 1199 N N . CYS A 1 159 ? -13.630 1.882 5.380 1.00 97.25 159 CYS A N 1
ATOM 1200 C CA . CYS A 1 159 ? -12.240 1.632 5.746 1.00 97.25 159 CYS A CA 1
ATOM 1201 C C . CYS A 1 159 ? -12.020 0.153 6.076 1.00 97.25 159 CYS A C 1
ATOM 1203 O O . CYS A 1 159 ? -11.129 -0.495 5.519 1.00 97.25 159 CYS A O 1
ATOM 1205 N N . LYS A 1 160 ? -12.891 -0.426 6.906 1.00 95.56 160 LYS A N 1
ATOM 1206 C CA . LYS A 1 160 ? -12.853 -1.853 7.230 1.00 95.56 160 LYS A CA 1
ATOM 1207 C C . LYS A 1 160 ? -13.024 -2.728 5.989 1.00 95.56 160 LYS A C 1
ATOM 1209 O O . LYS A 1 160 ? -12.215 -3.622 5.749 1.00 95.56 160 LYS A O 1
ATOM 1214 N N . ARG A 1 161 ? -14.016 -2.438 5.140 1.00 96.50 161 ARG A N 1
ATOM 1215 C CA . ARG A 1 161 ? -14.233 -3.149 3.868 1.00 96.50 161 ARG A CA 1
ATOM 1216 C C . ARG A 1 161 ? -13.011 -3.083 2.953 1.00 96.50 161 ARG A C 1
ATOM 1218 O O . ARG A 1 161 ? -12.657 -4.080 2.320 1.00 96.50 161 ARG A O 1
ATOM 1225 N N . PHE A 1 162 ? -12.356 -1.931 2.876 1.00 98.12 162 PHE A N 1
ATOM 1226 C CA . PHE A 1 162 ? -11.127 -1.777 2.115 1.00 98.12 162 PHE A CA 1
ATOM 1227 C C . PHE A 1 162 ? -10.009 -2.668 2.670 1.00 98.12 162 PHE A C 1
ATOM 1229 O O . PHE A 1 162 ? -9.443 -3.451 1.905 1.00 98.12 162 PHE A O 1
ATOM 1236 N N . MET A 1 163 ? -9.740 -2.599 3.978 1.00 96.75 163 MET A N 1
ATOM 1237 C CA . MET A 1 163 ? -8.681 -3.367 4.648 1.00 96.75 163 MET A CA 1
ATOM 1238 C C . MET A 1 163 ? -8.915 -4.884 4.614 1.00 96.75 163 MET A C 1
ATOM 1240 O O . MET A 1 163 ? -7.965 -5.643 4.432 1.00 96.75 163 MET A O 1
ATOM 1244 N N . ASP A 1 164 ? -10.164 -5.333 4.749 1.00 95.38 164 ASP A N 1
ATOM 1245 C CA . ASP A 1 164 ? -10.500 -6.758 4.853 1.00 95.38 164 ASP A CA 1
ATOM 1246 C C . ASP A 1 164 ? -10.730 -7.441 3.500 1.00 95.38 164 ASP A C 1
ATOM 1248 O O . ASP A 1 164 ? -10.654 -8.668 3.412 1.00 95.38 164 ASP A O 1
ATOM 1252 N N . ARG A 1 165 ? -11.027 -6.680 2.438 1.00 95.81 165 ARG A N 1
ATOM 1253 C CA . ARG A 1 165 ? -11.444 -7.255 1.150 1.00 95.81 165 ARG A CA 1
ATOM 1254 C C . ARG A 1 165 ? -10.703 -6.686 -0.051 1.00 95.81 165 ARG A C 1
ATOM 1256 O O . ARG A 1 165 ? -10.062 -7.439 -0.779 1.00 95.81 165 ARG A O 1
ATOM 1263 N N . CYS A 1 166 ? -10.818 -5.382 -0.294 1.00 98.00 166 CYS A N 1
ATOM 1264 C CA . CYS A 1 166 ? -10.332 -4.781 -1.539 1.00 98.00 166 CYS A CA 1
ATOM 1265 C C . CYS A 1 166 ? -8.796 -4.718 -1.596 1.00 98.00 166 CYS A C 1
ATOM 1267 O O . CYS A 1 166 ? -8.189 -5.160 -2.572 1.00 98.00 166 CYS A O 1
ATOM 1269 N N . MET A 1 167 ? -8.158 -4.239 -0.527 1.00 98.12 167 MET A N 1
ATOM 1270 C CA . MET A 1 167 ? -6.703 -4.117 -0.438 1.00 98.12 167 MET A CA 1
ATOM 1271 C C . MET A 1 167 ? -5.976 -5.469 -0.522 1.00 98.12 167 MET A C 1
ATOM 1273 O O . MET A 1 167 ? -5.036 -5.555 -1.316 1.00 98.12 167 MET A O 1
ATOM 1277 N N . PRO A 1 168 ? -6.374 -6.529 0.217 1.00 97.69 168 PRO A N 1
ATOM 1278 C CA . PRO A 1 168 ? -5.726 -7.832 0.094 1.00 97.69 168 PRO A CA 1
ATOM 1279 C C . PRO A 1 168 ? -5.717 -8.367 -1.341 1.00 97.69 168 PRO A C 1
ATOM 1281 O O . PRO A 1 168 ? -4.682 -8.837 -1.813 1.00 97.69 168 PRO A O 1
ATOM 1284 N N . GLU A 1 169 ? -6.838 -8.256 -2.061 1.00 98.25 169 GLU A N 1
ATOM 1285 C CA . GLU A 1 169 ? -6.922 -8.720 -3.450 1.00 98.25 169 GLU A CA 1
ATOM 1286 C C . GLU A 1 169 ? -6.083 -7.847 -4.395 1.00 98.25 169 GLU A C 1
ATOM 1288 O O . GLU A 1 169 ? -5.400 -8.375 -5.277 1.00 98.25 169 GLU A O 1
ATOM 1293 N N . ALA A 1 170 ? -6.066 -6.526 -4.183 1.00 98.44 170 ALA A N 1
ATOM 1294 C CA . ALA A 1 170 ? -5.227 -5.618 -4.958 1.00 98.44 170 ALA A CA 1
ATOM 1295 C C . ALA A 1 170 ? -3.736 -5.974 -4.816 1.00 98.44 170 ALA A C 1
ATOM 1297 O O . ALA A 1 170 ? -3.063 -6.221 -5.817 1.00 98.44 170 ALA A O 1
ATOM 1298 N N . PHE A 1 171 ? -3.219 -6.086 -3.588 1.00 98.56 171 PHE A N 1
ATOM 1299 C CA . PHE A 1 171 ? -1.810 -6.430 -3.368 1.00 98.56 171 PHE A CA 1
ATOM 1300 C C . PHE A 1 171 ? -1.470 -7.848 -3.817 1.00 98.56 171 PHE A C 1
ATOM 1302 O O . PHE A 1 171 ? -0.403 -8.058 -4.389 1.00 98.56 171 PHE A O 1
ATOM 1309 N N . LYS A 1 172 ? -2.382 -8.813 -3.673 1.00 97.94 172 LYS A N 1
ATOM 1310 C CA . LYS A 1 172 ? -2.192 -10.149 -4.247 1.00 97.94 172 LYS A CA 1
ATOM 1311 C C . LYS A 1 172 ? -1.939 -10.079 -5.748 1.00 97.94 172 LYS A C 1
ATOM 1313 O O . LYS A 1 172 ? -0.964 -10.659 -6.227 1.00 97.94 172 LYS A O 1
ATOM 1318 N N . LYS A 1 173 ? -2.760 -9.336 -6.491 1.00 98.19 173 LYS A N 1
ATOM 1319 C CA . LYS A 1 173 ? -2.579 -9.157 -7.939 1.00 98.19 173 LYS A CA 1
ATOM 1320 C C . LYS A 1 173 ? -1.289 -8.407 -8.275 1.00 98.19 173 LYS A C 1
ATOM 1322 O O . LYS A 1 173 ? -0.574 -8.836 -9.177 1.00 98.19 173 LYS A O 1
ATOM 1327 N N . LEU A 1 174 ? -0.962 -7.351 -7.529 1.00 98.38 174 LEU A N 1
ATOM 1328 C CA . LEU A 1 174 ? 0.262 -6.567 -7.732 1.00 98.38 174 LEU A CA 1
ATOM 1329 C C . LEU A 1 174 ? 1.553 -7.350 -7.452 1.00 98.38 174 LEU A C 1
ATOM 1331 O O . LEU A 1 174 ? 2.559 -7.091 -8.105 1.00 98.38 174 LEU A O 1
ATOM 1335 N N . LEU A 1 175 ? 1.538 -8.284 -6.497 1.00 98.31 175 LEU A N 1
ATOM 1336 C CA . LEU A 1 175 ? 2.754 -8.947 -6.008 1.00 98.31 175 LEU A CA 1
ATOM 1337 C C . LEU A 1 175 ? 2.974 -10.357 -6.553 1.00 98.31 175 LEU A C 1
ATOM 1339 O O . LEU A 1 175 ? 4.106 -10.835 -6.555 1.00 98.31 175 LEU A O 1
ATOM 1343 N N . THR A 1 176 ? 1.909 -11.038 -6.983 1.00 97.06 176 THR A N 1
ATOM 1344 C CA . THR A 1 176 ? 1.964 -12.476 -7.314 1.00 97.06 176 THR A CA 1
ATOM 1345 C C . THR A 1 176 ? 1.534 -12.804 -8.739 1.00 97.06 176 THR A C 1
ATOM 1347 O O . THR A 1 176 ? 1.700 -13.934 -9.188 1.00 97.06 176 THR A O 1
ATOM 1350 N N . SER A 1 177 ? 0.969 -11.843 -9.474 1.00 96.88 177 SER A N 1
ATOM 1351 C CA . SER A 1 177 ? 0.549 -12.092 -10.851 1.00 96.88 177 SER A CA 1
ATOM 1352 C C . SER A 1 177 ? 1.746 -12.176 -11.794 1.00 96.88 177 SER A C 1
ATOM 1354 O O . SER A 1 177 ? 2.669 -11.369 -11.728 1.00 96.88 177 SER A O 1
ATOM 1356 N N . SER A 1 178 ? 1.668 -13.057 -12.792 1.00 95.75 178 SER A N 1
ATOM 1357 C CA . SER A 1 178 ? 2.636 -13.093 -13.896 1.00 95.75 178 SER A CA 1
ATOM 1358 C C . SER A 1 178 ? 2.659 -11.801 -14.730 1.00 95.75 178 SER A C 1
ATOM 1360 O O . SER A 1 178 ? 3.619 -11.563 -15.466 1.00 95.75 178 SER A O 1
ATOM 1362 N N . ALA A 1 179 ? 1.638 -10.938 -14.603 1.00 95.19 179 ALA A N 1
ATOM 1363 C CA . ALA A 1 179 ? 1.605 -9.608 -15.213 1.00 95.19 179 ALA A CA 1
ATOM 1364 C C . ALA A 1 179 ? 2.780 -8.718 -14.775 1.00 95.19 179 ALA A C 1
ATOM 1366 O O . ALA A 1 179 ? 3.233 -7.899 -15.573 1.00 95.19 179 ALA A O 1
ATOM 1367 N N . VAL A 1 180 ? 3.317 -8.941 -13.569 1.00 96.94 180 VAL A N 1
ATOM 1368 C CA . VAL A 1 180 ? 4.465 -8.216 -13.001 1.00 96.94 180 VAL A CA 1
ATOM 1369 C C . VAL A 1 180 ? 5.644 -8.148 -13.971 1.00 96.94 180 VAL A C 1
ATOM 1371 O O . VAL A 1 180 ? 6.291 -7.115 -14.095 1.00 96.94 180 VAL A O 1
ATOM 1374 N N . HIS A 1 181 ? 5.911 -9.222 -14.716 1.00 96.19 181 HIS A N 1
ATOM 1375 C CA . HIS A 1 181 ? 7.051 -9.285 -15.639 1.00 96.19 181 HIS A CA 1
ATOM 1376 C C . HIS A 1 181 ? 6.888 -8.443 -16.904 1.00 96.19 181 HIS A C 1
ATOM 1378 O O . HIS A 1 181 ? 7.863 -8.250 -17.630 1.00 96.19 181 HIS A O 1
ATOM 1384 N N . LYS A 1 182 ? 5.668 -7.976 -17.186 1.00 96.94 182 LYS A N 1
ATOM 1385 C CA . LYS A 1 182 ? 5.321 -7.222 -18.397 1.00 96.94 182 LYS A CA 1
ATOM 1386 C C . LYS A 1 182 ? 5.269 -5.714 -18.164 1.00 96.94 182 LYS A C 1
ATOM 1388 O O . LYS A 1 182 ? 5.100 -4.970 -19.125 1.00 96.94 182 LYS A O 1
ATOM 1393 N N . TRP A 1 183 ? 5.361 -5.271 -16.916 1.00 97.62 183 TRP A N 1
ATOM 1394 C CA . TRP A 1 183 ? 5.245 -3.864 -16.563 1.00 97.62 183 TRP A CA 1
ATOM 1395 C C . TRP A 1 183 ? 6.543 -3.090 -16.779 1.00 97.62 183 TRP A C 1
ATOM 1397 O O . TRP A 1 183 ? 7.643 -3.642 -16.711 1.00 97.62 183 TRP A O 1
ATOM 1407 N N . GLY A 1 184 ? 6.390 -1.795 -17.060 1.00 97.50 184 GLY A N 1
ATOM 1408 C CA . GLY A 1 184 ? 7.495 -0.849 -17.110 1.00 97.50 184 GLY A CA 1
ATOM 1409 C C . GLY A 1 184 ? 7.991 -0.472 -15.714 1.00 97.50 184 GLY A C 1
ATOM 1410 O O . GLY A 1 184 ? 7.327 -0.707 -14.697 1.00 97.50 184 GLY A O 1
ATOM 1411 N N . THR A 1 185 ? 9.186 0.115 -15.660 1.00 96.69 185 THR A N 1
ATOM 1412 C CA . THR A 1 185 ? 9.840 0.532 -14.410 1.00 96.69 185 THR A CA 1
ATOM 1413 C C . THR A 1 185 ? 8.976 1.503 -13.603 1.00 96.69 185 THR A C 1
ATOM 1415 O O . THR A 1 185 ? 8.928 1.403 -12.383 1.00 96.69 185 THR A O 1
ATOM 1418 N N . GLU A 1 186 ? 8.245 2.387 -14.276 1.00 97.81 186 GLU A N 1
ATOM 1419 C CA . GLU A 1 186 ? 7.351 3.379 -13.679 1.00 97.81 186 GLU A CA 1
ATOM 1420 C C . GLU A 1 186 ? 6.202 2.748 -12.882 1.00 97.8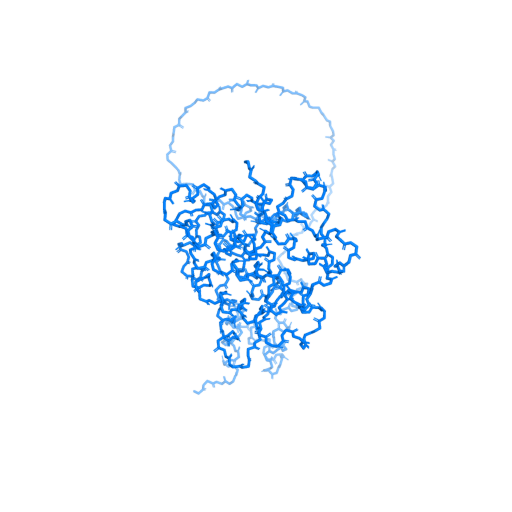1 186 GLU A C 1
ATOM 1422 O O . GLU A 1 186 ? 5.812 3.257 -11.831 1.00 97.81 186 GLU A O 1
ATOM 1427 N N . ILE A 1 187 ? 5.678 1.611 -13.349 1.00 98.19 187 ILE A N 1
ATOM 1428 C CA . ILE A 1 187 ? 4.639 0.866 -12.634 1.00 98.19 187 ILE A CA 1
ATOM 1429 C C . ILE A 1 187 ? 5.253 0.209 -11.399 1.00 98.19 187 ILE A C 1
ATOM 1431 O O . ILE A 1 187 ? 4.671 0.270 -10.319 1.00 98.19 187 ILE A O 1
ATOM 1435 N N . HIS A 1 188 ? 6.445 -0.381 -11.529 1.00 98.38 188 HIS A N 1
ATOM 1436 C CA . HIS A 1 188 ? 7.146 -0.969 -10.389 1.00 98.38 188 HIS A CA 1
ATOM 1437 C C . HIS A 1 188 ? 7.435 0.074 -9.301 1.00 98.38 188 HIS A C 1
ATOM 1439 O O . HIS A 1 188 ? 7.124 -0.156 -8.140 1.00 98.38 188 HIS A O 1
ATOM 1445 N N . GLU A 1 189 ? 7.944 1.251 -9.657 1.00 98.25 189 GLU A N 1
ATOM 1446 C CA . GLU A 1 189 ? 8.179 2.339 -8.696 1.00 98.25 189 GLU A CA 1
ATOM 1447 C C . GLU A 1 189 ? 6.876 2.837 -8.053 1.00 98.25 189 GLU A C 1
ATOM 1449 O O . GLU A 1 189 ? 6.829 3.110 -6.852 1.00 98.25 189 GLU A O 1
ATOM 1454 N N . GLY A 1 190 ? 5.787 2.880 -8.820 1.00 98.44 190 GLY A N 1
ATOM 1455 C CA . GLY A 1 190 ? 4.449 3.137 -8.296 1.00 98.44 190 GLY A CA 1
ATOM 1456 C C . GLY A 1 190 ? 4.006 2.116 -7.243 1.00 98.44 190 GLY A C 1
ATOM 1457 O O . GLY A 1 190 ? 3.597 2.489 -6.144 1.00 98.44 190 GLY A O 1
ATOM 1458 N N . ILE A 1 191 ? 4.151 0.822 -7.536 1.00 98.56 191 ILE A N 1
ATOM 1459 C CA . ILE A 1 191 ? 3.815 -0.265 -6.605 1.00 98.56 191 ILE A CA 1
ATOM 1460 C C . ILE A 1 191 ? 4.693 -0.208 -5.352 1.00 98.56 191 ILE A C 1
ATOM 1462 O O . ILE A 1 191 ? 4.175 -0.390 -4.252 1.00 98.56 191 ILE A O 1
ATOM 1466 N N . TYR A 1 192 ? 5.987 0.096 -5.485 1.00 98.69 192 TYR A N 1
ATOM 1467 C CA . TYR A 1 192 ? 6.875 0.319 -4.343 1.00 98.69 192 TYR A CA 1
ATOM 1468 C C . TYR A 1 192 ? 6.326 1.409 -3.408 1.00 98.69 192 TYR A C 1
ATOM 1470 O O . TYR A 1 192 ? 6.215 1.189 -2.202 1.00 98.69 192 TYR A O 1
ATOM 1478 N N . ASN A 1 193 ? 5.872 2.540 -3.953 1.00 98.56 193 ASN A N 1
ATOM 1479 C CA . ASN A 1 193 ? 5.247 3.597 -3.153 1.00 98.56 193 ASN A CA 1
ATOM 1480 C C . ASN A 1 193 ? 3.947 3.136 -2.470 1.00 98.56 193 ASN A C 1
ATOM 1482 O O . ASN A 1 193 ? 3.682 3.511 -1.326 1.00 98.56 193 ASN A O 1
ATOM 1486 N N . MET A 1 194 ? 3.139 2.300 -3.132 1.00 98.69 194 MET A N 1
ATOM 1487 C CA . MET A 1 194 ? 1.940 1.715 -2.515 1.00 98.69 194 MET A CA 1
ATOM 1488 C C . MET A 1 194 ? 2.294 0.741 -1.385 1.00 98.69 194 MET A C 1
ATOM 1490 O O . MET A 1 194 ? 1.610 0.721 -0.365 1.00 98.69 194 MET A O 1
ATOM 1494 N N . LEU A 1 195 ? 3.381 -0.025 -1.521 1.00 98.75 195 LEU A N 1
ATOM 1495 C CA . LEU A 1 195 ? 3.893 -0.894 -0.458 1.00 98.75 195 LEU A CA 1
ATOM 1496 C C . LEU A 1 195 ? 4.387 -0.089 0.750 1.00 98.75 195 LEU A C 1
ATOM 1498 O O . LEU A 1 195 ? 4.122 -0.485 1.881 1.00 98.75 195 LEU A O 1
ATOM 1502 N N . MET A 1 196 ? 5.029 1.062 0.533 1.00 98.50 196 MET A N 1
ATOM 1503 C CA . MET A 1 196 ? 5.419 1.967 1.624 1.00 98.50 196 MET A CA 1
ATOM 1504 C C . MET A 1 196 ? 4.197 2.484 2.397 1.00 98.50 196 MET A C 1
ATOM 1506 O O . MET A 1 196 ? 4.192 2.473 3.627 1.00 98.50 196 MET A O 1
ATOM 1510 N N . LEU A 1 197 ? 3.129 2.867 1.690 1.00 98.62 197 LEU A N 1
ATOM 1511 C CA . LEU A 1 197 ? 1.863 3.268 2.311 1.00 98.62 197 LEU A CA 1
ATOM 1512 C C . LEU A 1 197 ? 1.177 2.119 3.067 1.00 98.62 197 LEU A C 1
ATOM 1514 O O . LEU A 1 197 ? 0.643 2.331 4.155 1.00 98.62 197 LEU A O 1
ATOM 1518 N N . LEU A 1 198 ? 1.206 0.901 2.515 1.00 98.69 198 LEU A N 1
ATOM 1519 C CA . LEU A 1 198 ? 0.723 -0.301 3.198 1.00 98.69 198 LEU A CA 1
ATOM 1520 C C . LEU A 1 198 ? 1.495 -0.534 4.502 1.00 98.69 198 LEU A C 1
ATOM 1522 O O . LEU A 1 198 ? 0.877 -0.753 5.539 1.00 98.69 198 LEU A O 1
ATOM 1526 N N . VAL A 1 199 ? 2.827 -0.469 4.465 1.00 98.44 199 VAL A N 1
ATOM 1527 C CA . VAL A 1 199 ? 3.679 -0.634 5.652 1.00 98.44 199 VAL A CA 1
ATOM 1528 C C . VAL A 1 199 ? 3.311 0.378 6.738 1.00 98.44 199 VAL A C 1
ATOM 1530 O O . VAL A 1 199 ? 3.183 -0.004 7.901 1.00 98.44 199 VAL A O 1
ATOM 1533 N N . GLU A 1 200 ? 3.081 1.639 6.366 1.00 98.31 200 GLU A N 1
ATOM 1534 C CA . GLU A 1 200 ? 2.629 2.674 7.299 1.00 98.31 200 GLU A CA 1
ATOM 1535 C C . GLU A 1 200 ? 1.281 2.336 7.937 1.00 98.31 200 GLU A C 1
ATOM 1537 O O . GLU A 1 200 ? 1.159 2.370 9.162 1.00 98.31 200 GLU A O 1
ATOM 1542 N N . LEU A 1 201 ? 0.291 1.948 7.131 1.00 98.25 201 LEU A N 1
ATOM 1543 C CA . LEU A 1 201 ? -1.021 1.548 7.635 1.00 98.25 201 LEU A CA 1
ATOM 1544 C C . LEU A 1 201 ? -0.921 0.388 8.631 1.00 98.25 201 LEU A C 1
ATOM 1546 O O . LEU A 1 201 ? -1.489 0.449 9.724 1.00 98.25 201 LEU A O 1
ATOM 1550 N N . VAL A 1 202 ? -0.203 -0.677 8.263 1.00 97.38 202 VAL A N 1
ATOM 1551 C CA . VAL A 1 202 ? -0.100 -1.869 9.112 1.00 97.38 202 VAL A CA 1
ATOM 1552 C C . VAL A 1 202 ? 0.643 -1.547 10.406 1.00 97.38 202 VAL A C 1
ATOM 1554 O O . VAL A 1 202 ? 0.216 -2.001 11.468 1.00 97.38 202 VAL A O 1
ATOM 1557 N N . ALA A 1 203 ? 1.701 -0.731 10.349 1.00 96.62 203 ALA A N 1
ATOM 1558 C CA . ALA A 1 203 ? 2.441 -0.309 11.536 1.00 96.62 203 ALA A CA 1
ATOM 1559 C C . ALA A 1 203 ? 1.562 0.468 12.527 1.00 96.62 203 ALA A C 1
ATOM 1561 O O . ALA A 1 203 ? 1.706 0.284 13.735 1.00 96.62 203 ALA A O 1
ATOM 1562 N N . GLU A 1 204 ? 0.625 1.293 12.053 1.00 96.75 204 GLU A N 1
ATOM 1563 C CA . GLU A 1 204 ? -0.312 1.990 12.942 1.00 96.75 204 GLU A CA 1
ATOM 1564 C C . GLU A 1 204 ? -1.414 1.070 13.461 1.00 96.75 204 GLU A C 1
ATOM 1566 O O . GLU A 1 204 ? -1.710 1.062 14.661 1.00 96.75 204 GLU A O 1
ATOM 1571 N N . ARG A 1 205 ? -2.008 0.248 12.588 1.00 95.19 205 ARG A N 1
ATOM 1572 C CA . ARG A 1 205 ? -3.139 -0.597 12.978 1.00 95.19 205 ARG A CA 1
ATOM 1573 C C . ARG A 1 205 ? -2.717 -1.734 13.906 1.00 95.19 205 ARG A C 1
ATOM 1575 O O . ARG A 1 205 ? -3.501 -2.107 14.777 1.00 95.19 205 ARG A O 1
ATOM 1582 N N . VAL A 1 206 ? -1.494 -2.263 13.792 1.00 93.38 206 VAL A N 1
ATOM 1583 C CA . VAL A 1 206 ? -1.016 -3.352 14.663 1.00 93.38 206 VAL A CA 1
ATOM 1584 C C . VAL A 1 206 ? -0.860 -2.924 16.124 1.00 93.38 206 VAL A C 1
ATOM 1586 O O . VAL A 1 206 ? -0.969 -3.768 17.008 1.00 93.38 206 VAL A O 1
ATOM 1589 N N . LYS A 1 207 ? -0.676 -1.626 16.404 1.00 93.19 207 LYS A N 1
ATOM 1590 C CA . LYS A 1 207 ? -0.597 -1.080 17.772 1.00 93.19 207 LYS A CA 1
ATOM 1591 C C . LYS A 1 207 ? -1.935 -1.176 18.516 1.00 93.19 207 LYS A C 1
ATOM 1593 O O . LYS A 1 207 ? -1.951 -1.215 19.741 1.00 93.19 207 LYS A O 1
ATOM 1598 N N . GLN A 1 208 ? -3.048 -1.269 17.791 1.00 91.75 208 GLN A N 1
ATOM 1599 C CA . GLN A 1 208 ? -4.408 -1.265 18.336 1.00 91.75 208 GLN A CA 1
ATOM 1600 C C . GLN A 1 208 ? -4.984 -2.674 18.475 1.00 91.75 208 GLN A C 1
ATOM 1602 O O . GLN A 1 208 ? -4.561 -3.606 17.784 1.00 91.75 208 GLN A O 1
ATOM 1607 N N . ASP A 1 209 ? -5.949 -2.835 19.379 1.00 87.88 209 ASP A N 1
ATOM 1608 C CA . ASP A 1 209 ? -6.722 -4.066 19.541 1.00 87.88 209 ASP A CA 1
ATOM 1609 C C . ASP A 1 209 ? -8.095 -3.962 18.856 1.00 87.88 209 ASP A C 1
ATOM 1611 O O . ASP A 1 209 ? -8.675 -2.880 18.838 1.00 87.88 209 ASP A O 1
ATOM 1615 N N . PRO A 1 210 ? -8.629 -5.068 18.306 1.00 88.44 210 PRO A N 1
ATOM 1616 C CA . PRO A 1 210 ? -7.988 -6.380 18.190 1.00 88.44 210 PRO A CA 1
ATOM 1617 C C . PRO A 1 210 ? -6.850 -6.377 17.155 1.00 88.44 210 PRO A C 1
ATOM 1619 O O . PRO A 1 210 ? -6.751 -5.476 16.318 1.00 88.44 210 PRO A O 1
ATOM 1622 N N . VAL A 1 211 ? -5.982 -7.392 17.215 1.00 85.81 211 VAL A N 1
ATOM 1623 C CA . VAL A 1 211 ? -4.881 -7.565 16.252 1.00 85.81 211 VAL A CA 1
ATOM 1624 C C . VAL A 1 211 ? -5.449 -7.721 14.833 1.00 85.81 211 VAL A C 1
ATOM 1626 O O . VAL A 1 211 ? -6.287 -8.603 14.623 1.00 85.81 211 VAL A O 1
ATOM 1629 N N . PRO A 1 212 ? -5.001 -6.925 13.846 1.00 89.06 212 PRO A N 1
ATOM 1630 C CA . PRO A 1 212 ? -5.584 -6.926 12.506 1.00 89.06 212 PRO A CA 1
ATOM 1631 C C . PRO A 1 212 ? -5.057 -8.101 11.662 1.00 89.06 212 PRO A C 1
ATOM 1633 O O . PRO A 1 212 ? -4.175 -7.940 10.821 1.00 89.06 212 PRO A O 1
ATOM 1636 N N . VAL A 1 213 ? -5.581 -9.311 11.888 1.00 87.12 213 VAL A N 1
ATOM 1637 C CA . VAL A 1 213 ? -5.072 -10.562 11.281 1.00 87.12 213 VAL A CA 1
ATOM 1638 C C . VAL A 1 213 ? -5.008 -10.503 9.749 1.00 87.12 213 VAL A C 1
ATOM 1640 O O . VAL A 1 213 ? -4.016 -10.936 9.164 1.00 87.12 213 VAL A O 1
ATOM 1643 N N . ASN A 1 214 ? -6.020 -9.925 9.096 1.00 86.44 214 ASN A N 1
ATOM 1644 C CA . ASN A 1 214 ? -6.054 -9.808 7.635 1.00 86.44 214 ASN A CA 1
ATOM 1645 C C . ASN A 1 214 ? -4.934 -8.899 7.112 1.00 86.44 214 ASN A C 1
ATOM 1647 O O . ASN A 1 214 ? -4.210 -9.285 6.197 1.00 86.44 214 ASN A O 1
ATOM 1651 N N . LEU A 1 215 ? -4.720 -7.738 7.739 1.00 90.38 215 LEU A N 1
ATOM 1652 C CA . LEU A 1 215 ? -3.615 -6.842 7.384 1.00 90.38 215 LEU A CA 1
ATOM 1653 C C . LEU A 1 215 ? -2.250 -7.491 7.617 1.00 90.38 215 LEU A C 1
ATOM 1655 O O . LEU A 1 215 ? -1.344 -7.319 6.803 1.00 90.38 215 LEU A O 1
ATOM 1659 N N . MET A 1 216 ? -2.109 -8.285 8.681 1.00 89.81 216 MET A N 1
ATOM 1660 C CA . MET A 1 216 ? -0.885 -9.048 8.926 1.00 89.81 216 MET A CA 1
ATOM 1661 C C . MET A 1 216 ? -0.600 -10.049 7.798 1.00 89.81 216 MET A C 1
ATOM 1663 O O . MET A 1 216 ? 0.559 -10.221 7.418 1.00 89.81 216 MET A O 1
ATOM 1667 N N . ALA A 1 217 ? -1.629 -10.670 7.213 1.00 89.31 217 ALA A N 1
ATOM 1668 C CA . ALA A 1 217 ? -1.478 -11.552 6.055 1.00 89.31 217 ALA A CA 1
ATOM 1669 C C . ALA A 1 217 ? -1.076 -10.795 4.772 1.00 89.31 217 ALA A C 1
ATOM 1671 O O . ALA A 1 217 ? -0.326 -11.326 3.951 1.00 89.31 217 ALA A O 1
ATOM 1672 N N . VAL A 1 218 ? -1.511 -9.544 4.599 1.00 94.81 218 VAL A N 1
ATOM 1673 C CA . VAL A 1 218 ? -1.047 -8.704 3.480 1.00 94.81 218 VAL A CA 1
ATOM 1674 C C . VAL A 1 218 ? 0.401 -8.260 3.697 1.00 94.81 218 VAL A C 1
ATOM 1676 O O . VAL A 1 218 ? 1.205 -8.366 2.774 1.00 94.81 218 VAL A O 1
ATOM 1679 N N . LEU A 1 219 ? 0.774 -7.851 4.917 1.00 94.75 219 LEU A N 1
ATOM 1680 C CA . LEU A 1 219 ? 2.160 -7.501 5.261 1.00 94.75 219 LEU A CA 1
ATOM 1681 C C . LEU A 1 219 ? 3.112 -8.682 5.028 1.00 94.75 219 LEU A C 1
ATOM 1683 O O . LEU A 1 219 ? 4.178 -8.532 4.445 1.00 94.75 219 LEU A O 1
ATOM 1687 N N . THR A 1 220 ? 2.678 -9.874 5.424 1.00 90.94 220 THR A N 1
ATOM 1688 C CA . THR A 1 220 ? 3.350 -11.149 5.150 1.00 90.94 220 THR A CA 1
ATOM 1689 C C . THR A 1 220 ? 3.663 -11.323 3.668 1.00 90.94 220 THR A C 1
ATOM 1691 O O . THR A 1 220 ? 4.791 -11.631 3.293 1.00 90.94 220 THR A O 1
ATOM 1694 N N . MET A 1 221 ? 2.667 -11.103 2.811 1.00 93.81 221 MET A N 1
ATOM 1695 C CA . MET A 1 221 ? 2.827 -11.205 1.365 1.00 93.81 221 MET A CA 1
ATOM 1696 C C . MET A 1 221 ? 3.758 -10.121 0.815 1.00 93.81 221 MET A C 1
ATOM 1698 O O . MET A 1 221 ? 4.585 -10.409 -0.049 1.00 93.81 221 MET A O 1
ATOM 1702 N N . ALA A 1 222 ? 3.645 -8.899 1.342 1.00 96.31 222 ALA A N 1
ATOM 1703 C CA . ALA A 1 222 ? 4.496 -7.767 1.000 1.00 96.31 222 ALA A CA 1
ATOM 1704 C C . ALA A 1 222 ? 5.960 -7.993 1.389 1.00 96.31 222 ALA A C 1
ATOM 1706 O O . ALA A 1 222 ? 6.840 -7.485 0.701 1.00 96.31 222 ALA A O 1
ATOM 1707 N N . PHE A 1 223 ? 6.234 -8.759 2.446 1.00 94.38 223 PHE A N 1
ATOM 1708 C CA . PHE A 1 223 ? 7.597 -9.080 2.866 1.00 94.38 223 PHE A CA 1
ATOM 1709 C C . PHE A 1 223 ? 8.122 -10.397 2.287 1.00 94.38 223 PHE A C 1
ATOM 1711 O O . PHE A 1 223 ? 9.300 -10.679 2.428 1.00 94.38 223 PHE A O 1
ATOM 1718 N N . ASN A 1 224 ? 7.304 -11.209 1.618 1.00 89.62 224 ASN A N 1
ATOM 1719 C CA . ASN A 1 224 ? 7.766 -12.488 1.081 1.00 89.62 224 ASN A CA 1
ATOM 1720 C C . ASN A 1 224 ? 8.787 -12.289 -0.066 1.00 89.62 224 ASN A C 1
ATOM 1722 O O . ASN A 1 224 ? 8.350 -11.919 -1.159 1.00 89.62 224 ASN A O 1
ATOM 1726 N N . PRO A 1 225 ? 10.094 -12.579 0.118 1.00 89.12 225 PRO A N 1
ATOM 1727 C CA . PRO A 1 225 ? 11.117 -12.342 -0.907 1.00 89.12 225 PRO A CA 1
ATOM 1728 C C . PRO A 1 225 ? 10.895 -13.157 -2.188 1.00 89.12 225 PRO A C 1
ATOM 1730 O O . PRO A 1 225 ? 11.353 -12.753 -3.255 1.00 89.12 225 PRO A O 1
ATOM 1733 N N . ASP A 1 226 ? 10.149 -14.259 -2.095 1.00 90.12 226 ASP A N 1
ATOM 1734 C CA . ASP A 1 226 ? 9.912 -15.187 -3.200 1.00 90.12 226 ASP A CA 1
ATOM 1735 C C . ASP A 1 226 ? 8.720 -14.792 -4.087 1.00 90.12 226 ASP A C 1
ATOM 1737 O O . ASP A 1 226 ? 8.389 -15.502 -5.037 1.00 90.12 226 ASP A O 1
ATOM 1741 N N . ASN A 1 227 ? 8.027 -13.685 -3.789 1.00 95.00 227 ASN A N 1
ATOM 1742 C CA . ASN A 1 227 ? 6.929 -13.231 -4.642 1.00 95.00 227 ASN A CA 1
ATOM 1743 C C . ASN A 1 227 ? 7.444 -12.686 -5.995 1.00 95.00 227 ASN A C 1
ATOM 1745 O O . ASN A 1 227 ? 8.593 -12.256 -6.128 1.00 95.00 227 ASN A O 1
ATOM 1749 N N . GLU A 1 228 ? 6.581 -12.690 -7.017 1.00 97.94 228 GLU A N 1
ATOM 1750 C CA . GLU A 1 228 ? 6.944 -12.301 -8.390 1.00 97.94 228 GLU A CA 1
ATOM 1751 C C . GLU A 1 228 ? 7.511 -10.877 -8.463 1.00 97.94 228 GLU A C 1
ATOM 1753 O O . GLU A 1 228 ? 8.439 -10.598 -9.229 1.00 97.94 228 GLU A O 1
ATOM 1758 N N . TYR A 1 229 ? 6.970 -9.967 -7.652 1.00 98.38 229 TYR A N 1
ATOM 1759 C CA . TYR A 1 229 ? 7.393 -8.571 -7.610 1.00 98.38 229 TYR A CA 1
ATOM 1760 C C . TYR A 1 229 ? 8.813 -8.394 -7.070 1.00 98.38 229 TYR A C 1
ATOM 1762 O O . TYR A 1 229 ? 9.620 -7.698 -7.696 1.00 98.38 229 TYR A O 1
ATOM 1770 N N . HIS A 1 230 ? 9.145 -9.040 -5.954 1.00 96.12 230 HIS A N 1
ATOM 1771 C CA . HIS A 1 230 ? 10.483 -8.991 -5.367 1.00 96.12 230 HIS A CA 1
ATOM 1772 C C . HIS A 1 230 ? 11.483 -9.750 -6.218 1.00 96.12 230 HIS A C 1
ATOM 1774 O O . HIS A 1 230 ? 12.553 -9.214 -6.495 1.00 96.12 230 HIS A O 1
ATOM 1780 N N . PHE A 1 231 ? 11.105 -10.905 -6.769 1.00 94.81 231 PHE A N 1
ATOM 1781 C CA . PHE A 1 231 ? 11.947 -11.603 -7.734 1.00 94.81 231 PHE A CA 1
ATOM 1782 C C . PHE A 1 231 ? 12.280 -10.712 -8.939 1.00 94.81 231 PHE A C 1
ATOM 1784 O O . PHE A 1 231 ? 13.439 -10.628 -9.352 1.00 94.81 231 PHE A O 1
ATOM 1791 N N . LYS A 1 232 ? 11.298 -9.993 -9.498 1.00 96.62 232 LYS A N 1
ATOM 1792 C CA . LYS A 1 232 ? 11.520 -9.068 -10.620 1.00 96.62 232 LYS A CA 1
ATOM 1793 C C . LYS A 1 232 ? 12.423 -7.884 -10.245 1.00 96.62 232 LYS A C 1
ATOM 1795 O O . LYS A 1 232 ? 13.181 -7.415 -11.096 1.00 96.62 232 LYS A O 1
ATOM 1800 N N . ASN A 1 233 ? 12.376 -7.430 -8.992 1.00 96.44 233 ASN A N 1
ATOM 1801 C CA . ASN A 1 233 ? 13.077 -6.239 -8.500 1.00 96.44 233 ASN A CA 1
ATOM 1802 C C . ASN A 1 233 ? 14.289 -6.531 -7.598 1.00 96.44 233 ASN A C 1
ATOM 1804 O O . ASN A 1 233 ? 14.871 -5.602 -7.047 1.00 96.44 233 ASN A O 1
ATOM 1808 N N . ARG A 1 234 ? 14.743 -7.785 -7.498 1.00 94.12 234 ARG A N 1
ATOM 1809 C CA . ARG A 1 234 ? 15.851 -8.222 -6.622 1.00 94.12 234 ARG A CA 1
ATOM 1810 C C . ARG A 1 234 ? 17.191 -7.503 -6.826 1.00 94.12 234 ARG A C 1
ATOM 1812 O O . ARG A 1 234 ? 18.032 -7.489 -5.933 1.00 94.12 234 ARG A O 1
ATOM 1819 N N . MET A 1 235 ? 17.378 -6.873 -7.989 1.00 93.50 235 MET A N 1
ATOM 1820 C CA . MET A 1 235 ? 18.562 -6.067 -8.322 1.00 93.50 235 MET A CA 1
ATOM 1821 C C . MET A 1 235 ? 18.460 -4.596 -7.889 1.00 93.50 235 MET A C 1
ATOM 1823 O O . MET A 1 235 ? 19.423 -3.851 -8.049 1.00 93.50 235 MET A O 1
ATOM 1827 N N . LYS A 1 236 ? 17.304 -4.144 -7.392 1.00 94.75 236 LYS A N 1
ATOM 1828 C CA . LYS A 1 236 ? 17.116 -2.763 -6.938 1.00 94.75 236 LYS A CA 1
ATOM 1829 C C . LYS A 1 236 ? 17.861 -2.537 -5.625 1.00 94.75 236 LYS A C 1
ATOM 1831 O O . LYS A 1 236 ? 17.760 -3.346 -4.708 1.00 94.75 236 LYS A O 1
ATOM 1836 N N . SER A 1 237 ? 18.587 -1.429 -5.541 1.00 92.62 237 SER A N 1
ATOM 1837 C CA . SER A 1 237 ? 19.208 -0.954 -4.302 1.00 92.62 237 SER A CA 1
ATOM 1838 C C . SER A 1 237 ? 18.179 -0.283 -3.390 1.00 92.62 237 SER A C 1
ATOM 1840 O O . SER A 1 237 ? 17.095 0.086 -3.846 1.00 92.62 237 SER A O 1
ATOM 1842 N N . CYS A 1 238 ? 18.533 -0.107 -2.115 1.00 91.81 238 CYS A N 1
ATOM 1843 C CA . CYS A 1 238 ? 17.738 0.680 -1.177 1.00 91.81 238 CYS A CA 1
ATOM 1844 C C . CYS A 1 238 ? 17.595 2.113 -1.700 1.00 91.81 238 CYS A C 1
ATOM 1846 O O . CYS A 1 238 ? 18.557 2.688 -2.219 1.00 91.81 238 CYS A O 1
ATOM 1848 N N . GLN A 1 239 ? 16.408 2.691 -1.565 1.00 93.69 239 GLN A N 1
ATOM 1849 C CA . GLN A 1 239 ? 16.166 4.094 -1.893 1.00 93.69 239 GLN A CA 1
ATOM 1850 C C . GLN A 1 239 ? 16.526 5.026 -0.738 1.00 93.69 239 GLN A C 1
ATOM 1852 O O . GLN A 1 239 ? 16.817 6.199 -0.971 1.00 93.69 239 GLN A O 1
ATOM 1857 N N . ARG A 1 240 ? 16.521 4.518 0.500 1.00 92.00 240 ARG A N 1
ATOM 1858 C CA . ARG A 1 240 ? 16.884 5.279 1.695 1.00 92.00 240 ARG A CA 1
ATOM 1859 C C . ARG A 1 240 ? 18.196 4.775 2.281 1.00 92.00 240 ARG A C 1
ATOM 1861 O O . ARG A 1 240 ? 18.453 3.574 2.332 1.00 92.00 240 ARG A O 1
ATOM 1868 N N . ASN A 1 241 ? 19.008 5.705 2.775 1.00 91.75 241 ASN A N 1
ATOM 1869 C CA . ASN A 1 241 ? 20.187 5.366 3.555 1.00 91.75 241 ASN A CA 1
ATOM 1870 C C . ASN A 1 241 ? 19.792 5.061 5.009 1.00 91.75 241 ASN A C 1
ATOM 1872 O O . ASN A 1 241 ? 19.643 5.963 5.830 1.00 91.75 241 ASN A O 1
ATOM 1876 N N . TRP A 1 242 ? 19.605 3.783 5.337 1.00 88.44 242 TRP A N 1
ATOM 1877 C CA . TRP A 1 242 ? 19.192 3.367 6.683 1.00 88.44 242 TRP A CA 1
ATOM 1878 C C . TRP A 1 242 ? 20.272 3.547 7.754 1.00 88.44 242 TRP A C 1
ATOM 1880 O O . TRP A 1 242 ? 19.935 3.613 8.936 1.00 88.44 242 TRP A O 1
ATOM 1890 N N . ALA A 1 243 ? 21.539 3.718 7.363 1.00 89.31 243 ALA A N 1
ATOM 1891 C CA . ALA A 1 243 ? 22.618 4.038 8.298 1.00 89.31 243 ALA A CA 1
ATOM 1892 C C . ALA A 1 243 ? 22.432 5.414 8.953 1.00 89.31 243 ALA A C 1
ATOM 1894 O O . ALA A 1 243 ? 22.809 5.611 10.101 1.00 89.31 243 ALA A O 1
ATOM 1895 N N . GLU A 1 244 ? 21.783 6.360 8.271 1.00 91.69 244 GLU A N 1
ATOM 1896 C CA . GLU A 1 244 ? 21.468 7.675 8.847 1.00 91.69 244 GLU A CA 1
ATOM 1897 C C . GLU A 1 244 ? 20.323 7.613 9.869 1.00 91.69 244 GLU A C 1
ATOM 1899 O O . GLU A 1 244 ? 20.196 8.504 10.705 1.00 91.69 244 GLU A O 1
ATOM 1904 N N . VAL A 1 245 ? 19.492 6.566 9.816 1.00 89.88 245 VAL A N 1
ATOM 1905 C CA . VAL A 1 245 ? 18.323 6.394 10.693 1.00 89.88 245 VAL A CA 1
ATOM 1906 C C . VAL A 1 245 ? 18.675 5.565 11.926 1.00 89.88 245 VAL A C 1
ATOM 1908 O O . VAL A 1 245 ? 18.329 5.943 13.041 1.00 89.88 245 VAL A O 1
ATOM 1911 N N . PHE A 1 246 ? 19.364 4.438 11.728 1.00 84.25 246 PHE A N 1
ATOM 1912 C CA . PHE A 1 246 ? 19.665 3.468 12.789 1.00 84.25 246 PHE A CA 1
ATOM 1913 C C . PHE A 1 246 ? 21.140 3.464 13.223 1.00 84.25 246 PHE A C 1
ATOM 1915 O O . PHE A 1 246 ? 21.495 2.821 14.214 1.00 84.25 246 PHE A O 1
ATOM 1922 N N . GLY A 1 247 ? 22.008 4.193 12.518 1.00 88.69 247 GLY A N 1
ATOM 1923 C CA . GLY A 1 247 ? 23.447 4.167 12.748 1.00 88.69 247 GLY A CA 1
ATOM 1924 C C . GLY A 1 247 ? 24.076 2.897 12.181 1.00 88.69 247 GLY A C 1
ATOM 1925 O O . GLY A 1 247 ? 24.071 2.664 10.974 1.00 88.69 247 GLY A O 1
ATOM 1926 N N . GLU A 1 248 ? 24.651 2.083 13.061 1.00 79.81 248 GLU A N 1
ATOM 1927 C CA . GLU A 1 248 ? 25.325 0.840 12.686 1.00 79.81 248 GLU A CA 1
ATOM 1928 C C . GLU A 1 248 ? 24.353 -0.193 12.090 1.00 79.81 248 GLU A C 1
ATOM 1930 O O . GLU A 1 248 ? 23.192 -0.282 12.491 1.00 79.81 248 GLU A O 1
ATOM 1935 N N . GLU A 1 249 ? 24.847 -1.034 11.173 1.00 73.19 249 GLU A N 1
ATOM 1936 C CA . GLU A 1 249 ? 24.060 -2.113 10.547 1.00 73.19 249 GLU A CA 1
ATOM 1937 C C . GLU A 1 249 ? 23.427 -3.066 11.573 1.00 73.19 249 GLU A C 1
ATOM 1939 O O . GLU A 1 249 ? 22.340 -3.584 11.337 1.00 73.19 249 GLU A O 1
ATOM 1944 N N . ALA A 1 250 ? 24.058 -3.247 12.739 1.00 71.75 250 ALA A N 1
ATOM 1945 C CA . ALA A 1 250 ? 23.547 -4.081 13.828 1.00 71.75 250 ALA A CA 1
ATOM 1946 C C . ALA A 1 250 ? 22.210 -3.589 14.416 1.00 71.75 250 ALA A C 1
ATOM 1948 O O . ALA A 1 250 ? 21.483 -4.378 15.016 1.00 71.75 250 ALA A O 1
ATOM 1949 N N . ASN A 1 251 ? 21.883 -2.306 14.239 1.00 73.75 251 ASN A N 1
ATOM 1950 C CA . ASN A 1 251 ? 20.636 -1.708 14.718 1.00 73.75 251 ASN A CA 1
ATOM 1951 C C . ASN A 1 251 ? 19.528 -1.715 13.655 1.00 73.75 251 ASN A C 1
ATOM 1953 O O . ASN A 1 251 ? 18.399 -1.319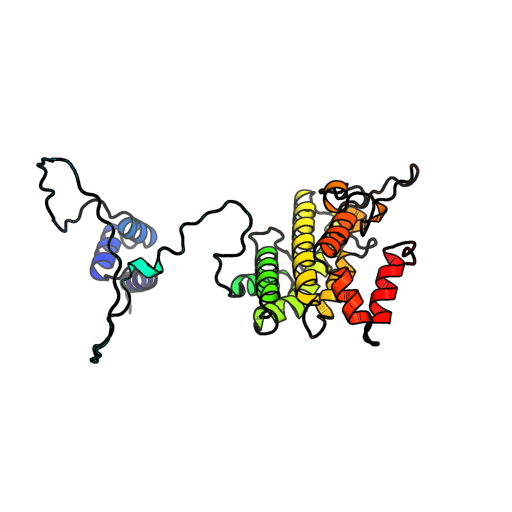 13.943 1.00 73.75 251 ASN A O 1
ATOM 1957 N N . MET A 1 252 ? 19.843 -2.114 12.420 1.00 79.81 252 MET A N 1
ATOM 1958 C CA . MET A 1 252 ? 18.866 -2.204 11.339 1.00 79.81 252 MET A CA 1
ATOM 1959 C C . MET A 1 252 ? 18.049 -3.490 11.462 1.00 79.81 252 MET A C 1
ATOM 1961 O O . MET A 1 252 ? 18.525 -4.518 11.938 1.00 79.81 252 MET A O 1
ATOM 1965 N N . PHE A 1 253 ? 16.809 -3.451 10.980 1.00 81.25 253 PHE A N 1
ATOM 1966 C CA . PHE A 1 253 ? 15.914 -4.609 11.006 1.00 81.25 253 PHE A CA 1
ATOM 1967 C C . PHE A 1 253 ? 16.126 -5.546 9.813 1.00 81.25 253 PHE A C 1
ATOM 1969 O O . PHE A 1 253 ? 15.819 -6.734 9.894 1.00 81.25 253 PHE A O 1
ATOM 1976 N N . ALA A 1 254 ? 16.651 -5.017 8.710 1.00 85.06 254 ALA A N 1
ATOM 1977 C CA . ALA A 1 254 ? 17.091 -5.770 7.548 1.00 85.06 254 ALA A CA 1
ATOM 1978 C C . ALA A 1 254 ? 18.306 -5.093 6.908 1.00 85.06 254 ALA A C 1
ATOM 1980 O O . ALA A 1 254 ? 18.406 -3.865 6.877 1.00 85.06 254 ALA A O 1
ATOM 1981 N N . VAL A 1 255 ? 19.204 -5.901 6.347 1.00 84.06 255 VAL A N 1
ATOM 1982 C CA . VAL A 1 255 ? 20.397 -5.440 5.629 1.00 84.06 255 VAL A CA 1
ATOM 1983 C C . VAL A 1 255 ? 20.537 -6.259 4.350 1.00 84.06 255 VAL A C 1
ATOM 1985 O O . VAL A 1 255 ? 20.280 -7.465 4.344 1.00 84.06 255 VAL A O 1
ATOM 1988 N N . SER A 1 256 ? 20.923 -5.608 3.252 1.00 82.00 256 SER A N 1
ATOM 1989 C CA . SER A 1 256 ? 21.224 -6.299 1.997 1.00 82.00 256 SER A CA 1
ATOM 1990 C C . SER A 1 256 ? 22.397 -7.271 2.176 1.00 82.00 256 SER A C 1
ATOM 1992 O O . SER A 1 256 ? 23.356 -6.944 2.878 1.00 82.00 256 SER A O 1
ATOM 1994 N N . PRO A 1 257 ? 22.393 -8.439 1.511 1.00 77.31 257 PRO A N 1
ATOM 1995 C CA . PRO A 1 257 ? 23.532 -9.346 1.555 1.00 77.31 257 PRO A CA 1
ATOM 1996 C C . PRO A 1 257 ? 24.818 -8.650 1.084 1.00 77.31 257 PRO A C 1
ATOM 1998 O O . PRO A 1 257 ? 24.898 -8.154 -0.037 1.00 77.31 257 PRO A O 1
ATOM 2001 N N . SER A 1 258 ? 25.846 -8.647 1.930 1.00 63.56 258 SER A N 1
ATOM 2002 C CA . SER A 1 258 ? 27.154 -8.026 1.671 1.00 63.56 258 SER A CA 1
ATOM 2003 C C . SER A 1 258 ? 28.130 -8.940 0.909 1.00 63.56 258 SER A C 1
ATOM 2005 O O . SER A 1 258 ? 29.276 -8.571 0.651 1.00 63.56 258 SER A O 1
ATOM 2007 N N . ASN A 1 259 ? 27.698 -10.150 0.533 1.00 57.12 259 ASN A N 1
ATOM 2008 C CA . ASN A 1 259 ? 28.566 -11.176 -0.038 1.00 57.12 259 ASN A CA 1
ATOM 2009 C C . ASN A 1 259 ? 28.924 -10.897 -1.511 1.00 57.12 259 ASN A C 1
ATOM 2011 O O . ASN A 1 259 ? 28.057 -10.870 -2.381 1.00 57.12 259 ASN A O 1
ATOM 2015 N N . THR A 1 260 ? 30.226 -10.829 -1.805 1.00 53.41 260 THR A N 1
ATOM 2016 C CA . THR A 1 260 ? 30.841 -10.619 -3.130 1.00 53.41 260 THR A CA 1
ATOM 2017 C C . THR A 1 260 ? 30.345 -11.577 -4.226 1.00 53.41 260 THR A C 1
ATOM 2019 O O . THR A 1 260 ? 30.500 -11.289 -5.414 1.00 53.41 260 THR A O 1
ATOM 2022 N N . TYR A 1 261 ? 29.754 -12.717 -3.850 1.00 56.03 261 TYR A N 1
ATOM 2023 C CA . TYR A 1 261 ? 29.261 -13.746 -4.771 1.00 56.03 261 TYR A CA 1
ATOM 2024 C C . TYR A 1 261 ? 27.751 -13.681 -5.063 1.00 56.03 261 TYR A C 1
ATOM 2026 O O . TYR A 1 261 ? 27.327 -14.195 -6.099 1.00 56.03 261 TYR A O 1
ATOM 2034 N N . GLN A 1 262 ? 26.938 -13.045 -4.211 1.00 58.09 262 GLN A N 1
ATOM 2035 C CA . GLN A 1 262 ? 25.494 -12.882 -4.427 1.00 58.09 262 GLN A CA 1
ATOM 2036 C C . GLN A 1 262 ? 25.186 -11.417 -4.748 1.00 58.09 262 GLN A C 1
ATOM 2038 O O . GLN A 1 262 ? 25.253 -10.543 -3.896 1.00 58.09 262 GLN A O 1
ATOM 2043 N N . LYS A 1 263 ? 24.865 -11.154 -6.019 1.00 71.38 263 LYS A N 1
ATOM 2044 C CA . LYS A 1 263 ? 24.711 -9.804 -6.591 1.00 71.38 263 LYS A CA 1
ATOM 2045 C C . LYS A 1 263 ? 23.310 -9.199 -6.429 1.00 71.38 263 LYS A C 1
ATOM 2047 O O . LYS A 1 263 ? 22.999 -8.235 -7.122 1.00 71.38 263 LYS A O 1
ATOM 2052 N N . GLU A 1 264 ? 22.459 -9.771 -5.584 1.00 86.06 264 GLU A N 1
ATOM 2053 C CA . GLU A 1 264 ? 21.039 -9.413 -5.507 1.00 86.06 264 GLU A CA 1
ATOM 2054 C C . GLU A 1 264 ? 20.751 -8.663 -4.192 1.00 86.06 264 GLU A C 1
ATOM 2056 O O . GLU A 1 264 ? 20.507 -9.298 -3.165 1.00 86.06 264 GLU A O 1
ATOM 2061 N N . PRO A 1 265 ? 20.815 -7.317 -4.182 1.00 87.25 265 PRO A N 1
ATOM 2062 C CA . PRO A 1 265 ? 20.686 -6.511 -2.966 1.00 87.25 265 PRO A CA 1
ATOM 2063 C C . PRO A 1 265 ? 19.302 -6.559 -2.310 1.00 87.25 265 PRO A C 1
ATOM 2065 O O . PRO A 1 265 ? 19.208 -6.288 -1.116 1.00 87.25 265 PRO A O 1
ATOM 2068 N N . HIS A 1 266 ? 18.235 -6.862 -3.058 1.00 90.69 266 HIS A N 1
ATOM 2069 C CA . HIS A 1 266 ? 16.848 -6.843 -2.563 1.00 90.69 266 HIS A CA 1
ATOM 2070 C C . HIS A 1 266 ? 16.472 -5.541 -1.826 1.00 90.69 266 HIS A C 1
ATOM 2072 O O . HIS A 1 266 ? 15.682 -5.543 -0.884 1.00 90.69 266 HIS A O 1
ATOM 2078 N N . GLY A 1 267 ? 17.034 -4.409 -2.249 1.00 92.94 267 GLY A N 1
ATOM 2079 C CA . GLY A 1 267 ? 17.016 -3.168 -1.481 1.00 92.94 267 GLY A CA 1
ATOM 2080 C C . GLY A 1 267 ? 15.621 -2.601 -1.229 1.00 92.94 267 GLY A C 1
ATOM 2081 O O . GLY A 1 267 ? 15.352 -2.111 -0.142 1.00 92.94 267 GLY A O 1
ATOM 2082 N N . TRP A 1 268 ? 14.691 -2.755 -2.172 1.00 96.81 268 TRP A N 1
ATOM 2083 C CA . TRP A 1 268 ? 13.297 -2.354 -1.951 1.00 96.81 268 TRP A CA 1
ATOM 2084 C C . TRP A 1 268 ? 12.607 -3.172 -0.856 1.00 96.81 268 TRP A C 1
ATOM 2086 O O . TRP A 1 268 ? 11.823 -2.618 -0.097 1.00 96.81 268 TRP A O 1
ATOM 2096 N N . LEU A 1 269 ? 12.896 -4.471 -0.736 1.00 95.25 269 LEU A N 1
ATOM 2097 C CA . LEU A 1 269 ? 12.370 -5.281 0.366 1.00 95.25 269 LEU A CA 1
ATOM 2098 C C . LEU A 1 269 ? 13.005 -4.861 1.699 1.00 95.25 269 LEU A C 1
ATOM 2100 O O . LEU A 1 269 ? 12.300 -4.733 2.699 1.00 95.25 269 LEU A O 1
ATOM 2104 N N . VAL A 1 270 ? 14.313 -4.588 1.697 1.00 92.19 270 VAL A N 1
ATOM 2105 C CA . VAL A 1 270 ? 15.034 -4.053 2.863 1.00 92.19 270 VAL A CA 1
ATOM 2106 C C . VAL A 1 270 ? 14.414 -2.732 3.331 1.00 92.19 270 VAL A C 1
ATOM 2108 O O . VAL A 1 270 ? 14.168 -2.571 4.527 1.00 92.19 270 VAL A O 1
ATOM 2111 N N . ASP A 1 271 ? 14.084 -1.826 2.405 1.00 96.06 271 ASP A N 1
ATOM 2112 C CA . ASP A 1 271 ? 13.400 -0.566 2.711 1.00 96.06 271 ASP A CA 1
ATOM 2113 C C . ASP A 1 271 ? 12.058 -0.793 3.417 1.00 96.06 271 ASP A C 1
ATOM 2115 O O . ASP A 1 271 ? 11.782 -0.148 4.429 1.00 96.06 271 ASP A O 1
ATOM 2119 N N . LEU A 1 272 ? 11.241 -1.735 2.935 1.00 96.62 272 LEU A N 1
ATOM 2120 C CA . LEU A 1 272 ? 9.938 -2.036 3.534 1.00 96.62 272 LEU A CA 1
ATOM 2121 C C . LEU A 1 272 ? 10.067 -2.557 4.973 1.00 96.62 272 LEU A C 1
ATOM 2123 O O . LEU A 1 272 ? 9.333 -2.111 5.860 1.00 96.62 272 LEU A O 1
ATOM 2127 N N . VAL A 1 273 ? 11.006 -3.476 5.219 1.00 92.94 273 VAL A N 1
ATOM 2128 C CA . VAL A 1 273 ? 11.229 -4.058 6.553 1.00 92.94 273 VAL A CA 1
ATOM 2129 C C . VAL A 1 273 ? 11.762 -3.005 7.523 1.00 92.94 273 VAL A C 1
ATOM 2131 O O . VAL A 1 273 ? 11.229 -2.852 8.625 1.00 92.94 273 VAL A O 1
ATOM 2134 N N . ASN A 1 274 ? 12.764 -2.230 7.105 1.00 91.31 274 ASN A N 1
ATOM 2135 C CA . ASN A 1 274 ? 13.336 -1.172 7.933 1.00 91.31 274 ASN A CA 1
ATOM 2136 C C . ASN A 1 274 ? 12.333 -0.049 8.208 1.00 91.31 274 ASN A C 1
ATOM 2138 O O . ASN A 1 274 ? 12.263 0.428 9.340 1.00 91.31 274 ASN A O 1
ATOM 2142 N N . ARG A 1 275 ? 11.492 0.322 7.233 1.00 97.06 275 ARG A N 1
ATOM 2143 C CA . ARG A 1 275 ? 10.407 1.290 7.443 1.00 97.06 275 ARG A CA 1
ATOM 2144 C C . ARG A 1 275 ? 9.395 0.791 8.466 1.00 97.06 275 ARG A C 1
ATOM 2146 O O . ARG A 1 275 ? 8.976 1.553 9.332 1.00 97.06 275 ARG A O 1
ATOM 2153 N N . PHE A 1 276 ? 9.009 -0.480 8.401 1.00 95.81 276 PHE A N 1
ATOM 2154 C CA . PHE A 1 276 ? 8.089 -1.057 9.379 1.00 95.81 276 PHE A CA 1
ATOM 2155 C C . PHE A 1 276 ? 8.683 -1.073 10.795 1.00 95.81 276 PHE A C 1
ATOM 2157 O O . PHE A 1 276 ? 7.985 -0.781 11.770 1.00 95.81 276 PHE A O 1
ATOM 2164 N N . GLY A 1 277 ? 9.979 -1.373 10.904 1.00 89.75 277 GLY A N 1
ATOM 2165 C CA . GLY A 1 277 ? 10.719 -1.304 12.159 1.00 89.75 277 GLY A CA 1
ATOM 2166 C C . GLY A 1 277 ? 10.857 0.119 12.711 1.00 89.75 277 GLY A C 1
ATOM 2167 O O . GLY A 1 277 ? 10.574 0.333 13.887 1.00 89.75 277 GLY A O 1
ATOM 2168 N N . GLU A 1 278 ? 11.185 1.104 11.865 1.00 94.69 278 GLU A N 1
ATOM 2169 C CA . GLU A 1 278 ? 11.250 2.537 12.217 1.00 94.69 278 GLU A CA 1
ATOM 2170 C C . GLU A 1 278 ? 9.933 3.031 12.837 1.00 94.69 278 GLU A C 1
ATOM 2172 O O . GLU A 1 278 ? 9.935 3.793 13.800 1.00 94.69 278 GLU A O 1
ATOM 2177 N N . LEU A 1 279 ? 8.794 2.557 12.322 1.00 95.62 279 LEU A N 1
ATOM 2178 C CA . LEU A 1 279 ? 7.458 2.918 12.809 1.00 95.62 279 LEU A CA 1
ATOM 2179 C C . LEU A 1 279 ? 7.035 2.167 14.088 1.00 95.62 279 LEU A C 1
ATOM 2181 O O . LEU A 1 279 ? 5.895 2.319 14.548 1.00 95.62 279 LEU A O 1
ATOM 2185 N N . GLY A 1 280 ? 7.923 1.343 14.656 1.00 92.81 280 GLY A N 1
ATOM 2186 C CA . GLY A 1 280 ? 7.676 0.534 15.851 1.00 92.81 280 GLY A CA 1
ATOM 2187 C C . GLY A 1 280 ? 6.761 -0.671 15.613 1.00 92.81 280 GLY A C 1
ATOM 2188 O O . GLY A 1 280 ? 6.257 -1.258 16.572 1.00 92.81 280 GLY A O 1
ATOM 2189 N N . GLY A 1 281 ? 6.527 -1.055 14.353 1.00 91.31 281 GLY A N 1
ATOM 2190 C CA . GLY A 1 281 ? 5.624 -2.150 13.998 1.00 91.31 281 GLY A CA 1
ATOM 2191 C C . GLY A 1 281 ? 6.085 -3.500 14.556 1.00 91.31 281 GLY A C 1
ATOM 2192 O O . GLY A 1 281 ? 5.277 -4.266 15.081 1.00 91.31 281 GLY A O 1
ATOM 2193 N N . LEU A 1 282 ? 7.395 -3.767 14.527 1.00 86.31 282 LEU A N 1
ATOM 2194 C CA . LEU A 1 282 ? 7.981 -4.998 15.073 1.00 86.31 282 LEU A CA 1
ATOM 2195 C C . LEU A 1 282 ? 7.830 -5.083 16.592 1.00 86.31 282 LEU A C 1
ATOM 2197 O O . LEU A 1 282 ? 7.382 -6.105 17.109 1.00 86.31 282 LEU A O 1
ATOM 2201 N N . SER A 1 283 ? 8.120 -3.991 17.301 1.00 88.06 283 SER A N 1
ATOM 2202 C CA . SER A 1 283 ? 7.938 -3.910 18.752 1.00 88.06 283 SER A CA 1
ATOM 2203 C C . SER A 1 283 ? 6.469 -4.095 19.147 1.00 88.06 283 SER A C 1
ATOM 2205 O O . SER A 1 283 ? 6.175 -4.803 20.110 1.00 88.06 283 SER A O 1
ATOM 2207 N N . ALA A 1 284 ? 5.534 -3.527 18.378 1.00 90.25 284 ALA A N 1
ATOM 2208 C CA . ALA A 1 284 ? 4.100 -3.702 18.599 1.00 90.25 284 ALA A CA 1
ATOM 2209 C C . ALA A 1 284 ? 3.645 -5.159 18.394 1.00 90.25 284 ALA A C 1
ATOM 2211 O O . ALA A 1 284 ? 2.866 -5.680 19.194 1.00 90.25 284 ALA A O 1
ATOM 2212 N N . ILE A 1 285 ? 4.166 -5.847 17.370 1.00 85.25 285 ILE A N 1
ATOM 2213 C CA . ILE A 1 285 ? 3.920 -7.282 17.174 1.00 85.25 285 ILE A CA 1
ATOM 2214 C C . ILE A 1 285 ? 4.490 -8.087 18.347 1.00 85.25 285 ILE A C 1
ATOM 2216 O O . ILE A 1 285 ? 3.784 -8.923 18.908 1.00 85.25 285 ILE A O 1
ATOM 2220 N N . GLN A 1 286 ? 5.738 -7.833 18.750 1.00 81.06 286 GLN A N 1
ATOM 2221 C CA . GLN A 1 286 ? 6.390 -8.545 19.852 1.00 81.06 286 GLN A CA 1
ATOM 2222 C C . GLN A 1 286 ? 5.623 -8.388 21.171 1.00 81.06 286 GLN A C 1
ATOM 2224 O O . GLN A 1 286 ? 5.396 -9.375 21.873 1.00 81.06 286 GLN A O 1
ATOM 2229 N N . ALA A 1 287 ? 5.150 -7.176 21.474 1.00 85.38 287 ALA A N 1
ATOM 2230 C CA . ALA A 1 287 ? 4.322 -6.913 22.648 1.00 85.38 287 ALA A CA 1
ATOM 2231 C C . ALA A 1 287 ? 3.041 -7.769 22.659 1.00 85.38 287 ALA A C 1
ATOM 2233 O O . ALA A 1 287 ? 2.633 -8.258 23.712 1.00 85.38 287 ALA A O 1
ATOM 2234 N N . LYS A 1 288 ? 2.443 -8.011 21.486 1.00 79.50 288 LYS A N 1
ATOM 2235 C CA . LYS A 1 288 ? 1.224 -8.820 21.321 1.00 79.50 288 LYS A CA 1
ATOM 2236 C C . LYS A 1 288 ? 1.498 -10.327 21.279 1.00 79.50 288 LYS A C 1
ATOM 2238 O O . LYS A 1 288 ? 0.661 -11.107 21.725 1.00 79.50 288 LYS A O 1
ATOM 2243 N N . LEU A 1 289 ? 2.672 -10.747 20.800 1.00 68.25 289 LEU A N 1
ATOM 2244 C CA . LEU A 1 289 ? 3.122 -12.149 20.764 1.00 68.25 289 LEU A CA 1
ATOM 2245 C C . LEU A 1 289 ? 3.433 -12.728 22.146 1.00 68.25 289 LEU A C 1
ATOM 2247 O O . LEU A 1 289 ? 3.313 -13.938 22.337 1.00 68.25 289 LEU A O 1
ATOM 2251 N N . ASN A 1 290 ? 3.802 -11.879 23.107 1.00 62.41 290 ASN A N 1
ATOM 2252 C CA . ASN A 1 290 ? 3.954 -12.287 24.503 1.00 62.41 290 ASN A CA 1
ATOM 2253 C C . ASN A 1 290 ? 2.605 -12.690 25.149 1.00 62.41 290 ASN A C 1
ATOM 2255 O O . ASN A 1 290 ? 2.602 -13.265 26.235 1.00 62.41 290 ASN A O 1
ATOM 2259 N N . GLY A 1 291 ? 1.470 -12.467 24.466 1.00 55.28 291 GLY A N 1
ATOM 2260 C CA . GLY A 1 291 ? 0.200 -13.160 24.700 1.00 55.28 291 GLY A CA 1
ATOM 2261 C C . GLY A 1 291 ? 0.092 -14.421 23.826 1.00 55.28 291 GLY A C 1
ATOM 2262 O O . GLY A 1 291 ? 0.137 -14.348 22.602 1.00 55.28 291 GLY A O 1
ATOM 2263 N N . GLU A 1 292 ? -0.071 -15.593 24.446 1.00 44.81 292 GLU A N 1
ATOM 2264 C CA . GLU A 1 292 ? 0.199 -16.952 23.920 1.00 44.81 292 GLU A CA 1
ATOM 2265 C C . GLU A 1 292 ? -0.433 -17.413 22.574 1.00 44.81 292 GLU A C 1
ATOM 2267 O O . GLU A 1 292 ? -0.206 -18.552 22.170 1.00 44.81 292 GLU A O 1
ATOM 2272 N N . LYS A 1 293 ? -1.186 -16.605 21.816 1.00 47.19 293 LYS A N 1
ATOM 2273 C CA . LYS A 1 293 ? -1.923 -17.073 20.615 1.00 47.19 293 LYS A CA 1
ATOM 2274 C C . LYS A 1 293 ? -1.344 -16.695 19.246 1.00 47.19 293 LYS A C 1
ATOM 2276 O O . LYS A 1 293 ? -1.745 -17.302 18.258 1.00 47.19 293 LYS A O 1
ATOM 2281 N N . LEU A 1 294 ? -0.402 -15.753 19.150 1.00 48.38 294 LEU A N 1
ATOM 2282 C CA . LEU A 1 294 ? 0.059 -15.215 17.852 1.00 48.38 294 LEU A CA 1
ATOM 2283 C C . LEU A 1 294 ? 1.411 -15.802 17.365 1.00 48.38 294 LEU A C 1
ATOM 2285 O O . LEU A 1 294 ? 1.843 -15.559 16.238 1.00 48.38 294 LEU A O 1
ATOM 2289 N N . ARG A 1 295 ? 2.073 -16.613 18.206 1.00 42.84 295 ARG A N 1
ATOM 2290 C CA . ARG A 1 295 ? 3.478 -17.051 18.061 1.00 42.84 295 ARG A CA 1
ATOM 2291 C C . ARG A 1 295 ? 3.762 -17.901 16.815 1.00 42.84 295 ARG A C 1
ATOM 2293 O O . ARG A 1 295 ? 4.799 -17.735 16.189 1.00 42.84 295 ARG A O 1
ATOM 2300 N N . LEU A 1 296 ? 2.843 -18.779 16.414 1.00 46.16 296 LEU A N 1
ATOM 2301 C CA . LEU A 1 296 ? 3.085 -19.740 15.325 1.00 46.16 296 LEU A CA 1
ATOM 2302 C C . LEU A 1 296 ? 3.077 -19.108 13.923 1.00 46.16 296 LEU A C 1
ATOM 2304 O O . LEU A 1 296 ? 3.844 -19.534 13.065 1.00 46.16 296 LEU A O 1
ATOM 2308 N N . LEU A 1 297 ? 2.252 -18.082 13.693 1.00 47.56 297 LEU A N 1
ATOM 2309 C CA . LEU A 1 297 ? 2.114 -17.446 12.376 1.00 47.56 297 LEU A CA 1
ATOM 2310 C C . LEU A 1 297 ? 3.286 -16.500 12.076 1.00 47.56 297 LEU A C 1
ATOM 2312 O O . LEU A 1 297 ? 3.815 -16.509 10.969 1.00 47.56 297 LEU A O 1
ATOM 2316 N N . VAL A 1 298 ? 3.743 -15.746 13.083 1.00 48.91 298 VAL A N 1
ATOM 2317 C CA . VAL A 1 298 ? 4.871 -14.808 12.948 1.00 48.91 298 VAL A CA 1
ATOM 2318 C C . VAL A 1 298 ? 6.225 -15.528 12.939 1.00 48.91 298 VAL A C 1
ATOM 2320 O O . VAL A 1 298 ? 7.122 -15.121 12.206 1.00 48.91 298 VAL A O 1
ATOM 2323 N N . CYS A 1 299 ? 6.385 -16.635 13.676 1.00 42.06 299 CYS A N 1
ATOM 2324 C CA . CYS A 1 299 ? 7.632 -17.407 13.639 1.00 42.06 299 CYS A CA 1
ATOM 2325 C C . CYS A 1 299 ? 7.916 -18.003 12.250 1.00 42.06 299 CYS A C 1
ATOM 2327 O O . CYS A 1 299 ? 9.054 -17.938 11.801 1.00 42.06 299 CYS A O 1
ATOM 2329 N N . LEU A 1 300 ? 6.904 -18.515 11.538 1.00 44.75 300 LEU A N 1
ATOM 2330 C CA . LEU A 1 300 ? 7.087 -19.054 10.179 1.00 44.75 300 LEU A CA 1
ATOM 2331 C C . LEU A 1 300 ? 7.450 -17.966 9.154 1.00 44.75 300 LEU A C 1
ATOM 2333 O O . LEU A 1 300 ? 8.221 -18.214 8.226 1.00 44.75 300 LEU A O 1
ATOM 2337 N N . LEU A 1 301 ? 6.938 -16.750 9.360 1.00 49.91 301 LEU A N 1
ATOM 2338 C CA . LEU A 1 301 ? 7.270 -15.575 8.558 1.00 49.91 301 LEU A CA 1
ATOM 2339 C C . LEU A 1 301 ? 8.711 -15.123 8.751 1.00 49.91 301 LEU A C 1
ATOM 2341 O O . LEU A 1 301 ? 9.423 -14.861 7.786 1.00 49.91 301 LEU A O 1
ATOM 2345 N N . TRP A 1 302 ? 9.149 -15.075 10.003 1.00 51.44 302 TRP A N 1
ATOM 2346 C CA . TRP A 1 302 ? 10.466 -14.570 10.358 1.00 51.44 302 TRP A CA 1
ATOM 2347 C C . TRP A 1 302 ? 11.587 -15.562 10.029 1.00 51.44 302 TRP A C 1
ATOM 2349 O O . TRP A 1 302 ? 12.654 -15.150 9.584 1.00 51.44 302 TRP A O 1
ATOM 2359 N N . SER A 1 303 ? 11.335 -16.872 10.155 1.00 40.69 303 SER A N 1
ATOM 2360 C CA . SER A 1 303 ? 12.298 -17.914 9.765 1.00 40.69 303 SER A CA 1
ATOM 2361 C C . SER A 1 303 ? 12.631 -17.924 8.269 1.00 40.69 303 SER A C 1
ATOM 2363 O O . SER A 1 303 ? 13.693 -18.417 7.902 1.00 40.69 303 SER A O 1
ATOM 2365 N N . SER A 1 304 ? 11.749 -17.389 7.419 1.00 41.84 304 SER A N 1
ATOM 2366 C CA . SER A 1 304 ? 11.966 -17.317 5.964 1.00 41.84 304 SER A CA 1
ATOM 2367 C C . SER A 1 304 ? 12.620 -16.000 5.524 1.00 41.84 304 SER A C 1
ATOM 2369 O O . SER A 1 304 ? 13.301 -15.962 4.507 1.00 41.84 304 SER A O 1
ATOM 2371 N N . LEU A 1 305 ? 12.428 -14.923 6.293 1.00 43.12 305 LEU A N 1
ATOM 2372 C CA . LEU A 1 305 ? 12.887 -13.567 5.970 1.00 43.12 305 LEU A CA 1
ATOM 2373 C C . LEU A 1 305 ? 14.270 -13.231 6.529 1.00 43.12 305 LEU A C 1
ATOM 2375 O O . LEU A 1 305 ? 15.036 -12.507 5.901 1.00 43.12 305 LEU A O 1
ATOM 2379 N N . LEU A 1 306 ? 14.591 -13.749 7.711 1.00 43.50 306 LEU A N 1
ATOM 2380 C CA . LEU A 1 306 ? 15.851 -13.486 8.387 1.00 43.50 306 LEU A CA 1
ATOM 2381 C C . LEU A 1 306 ? 16.523 -14.820 8.652 1.00 43.50 306 LEU A C 1
ATOM 2383 O O . LEU A 1 306 ? 16.245 -15.510 9.635 1.00 43.50 306 LEU A O 1
ATOM 2387 N N . GLY A 1 307 ? 17.421 -15.187 7.740 1.00 38.81 307 GLY A N 1
ATOM 2388 C CA . GLY A 1 307 ? 18.436 -16.188 8.015 1.00 38.81 307 GLY A CA 1
ATOM 2389 C C . GLY A 1 307 ? 19.227 -15.750 9.246 1.00 38.81 307 GLY A C 1
ATOM 2390 O O . GLY A 1 307 ? 20.182 -14.995 9.133 1.00 38.81 307 GLY A O 1
ATOM 2391 N N . SER A 1 308 ? 18.823 -16.266 10.405 1.00 32.78 308 SER A N 1
ATOM 2392 C CA . SER A 1 308 ? 19.297 -15.931 11.754 1.00 32.78 308 SER A CA 1
ATOM 2393 C C . SER A 1 308 ? 18.658 -14.679 12.356 1.00 32.78 308 SER A C 1
ATOM 2395 O O . SER A 1 308 ? 19.042 -13.546 12.090 1.00 32.78 308 SER A O 1
ATOM 2397 N N . VAL A 1 309 ? 17.722 -14.915 13.273 1.00 34.97 309 VAL A N 1
ATOM 2398 C CA . VAL A 1 309 ? 17.401 -13.968 14.346 1.00 34.97 309 VAL A CA 1
ATOM 2399 C C . VAL A 1 309 ? 18.652 -13.847 15.221 1.00 34.97 309 VAL A C 1
ATOM 2401 O O . VAL A 1 309 ? 19.105 -14.883 15.722 1.00 34.97 309 VAL A O 1
ATOM 2404 N N . PRO A 1 310 ? 19.237 -12.655 15.434 1.00 31.00 310 PRO A N 1
ATOM 2405 C CA . PRO A 1 310 ? 20.207 -12.485 16.500 1.00 31.00 310 PRO A CA 1
ATOM 2406 C C . PRO A 1 310 ? 19.471 -12.727 17.813 1.00 31.00 310 PRO A C 1
ATOM 2408 O O . PRO A 1 310 ? 18.467 -12.090 18.126 1.00 31.00 310 PRO A O 1
ATOM 2411 N N . ASN A 1 311 ? 19.934 -13.732 18.535 1.00 31.00 311 ASN A N 1
ATOM 2412 C CA . ASN A 1 311 ? 19.401 -14.108 19.824 1.00 31.00 311 ASN A CA 1
ATOM 2413 C C . ASN A 1 311 ? 19.962 -13.127 20.862 1.00 31.00 311 ASN A C 1
ATOM 2415 O O . ASN A 1 311 ? 21.110 -13.314 21.250 1.00 31.00 311 ASN A O 1
ATOM 2419 N N . THR A 1 312 ? 19.192 -12.114 21.270 1.00 32.09 312 THR A N 1
ATOM 2420 C CA . THR A 1 312 ? 19.300 -11.405 22.567 1.00 32.09 312 THR A CA 1
ATOM 2421 C C . THR A 1 312 ? 18.134 -10.452 22.755 1.00 32.09 312 THR A C 1
ATOM 2423 O O . THR A 1 312 ? 17.965 -9.579 21.878 1.00 32.09 312 THR A O 1
#

Organism: NCBI:txid88201

Secondary structure (DSSP, 8-state):
---HHHHHHHHHHHTT---HHHHHHHHHHTTT-HHHHHHHHHS--S----------------------------------PPPPPPTTTTTTTS----SS----SS-SS--HHHHHHHHHHHSSTT-----STTSHHHHHHHHHHHHHHTT-TTT-HHHHHIIIIIHHHHHHHHHH-GGGGG--HHHHHHHHHHHHHHHHHHHHHTTSSSP-HHHHHHHHHHH-TTSHHHHHHTTPPPSS-THHHHSSGGG-S------TT-----HHHHHHHHHHHHTTHHHHHHHHHTSTTSHHHHHHHHHHH-SS----